Protein AF-A0A9N9KCI4-F1 (afdb_monomer)

Structure (mmCIF, N/CA/C/O backbone):
data_AF-A0A9N9KCI4-F1
#
_entry.id   AF-A0A9N9KCI4-F1
#
loop_
_atom_site.group_PDB
_atom_site.id
_atom_site.type_symbol
_atom_site.label_atom_id
_atom_site.label_alt_id
_atom_site.label_comp_id
_atom_site.label_asym_id
_atom_site.label_entity_id
_atom_site.label_seq_id
_atom_site.pdbx_PDB_ins_code
_atom_site.Cartn_x
_atom_site.Cartn_y
_atom_site.Cartn_z
_atom_site.occupancy
_atom_site.B_iso_or_equiv
_atom_site.auth_seq_id
_atom_site.auth_comp_id
_atom_site.auth_asym_id
_atom_site.auth_atom_id
_atom_site.pdbx_PDB_model_num
ATOM 1 N N . ALA A 1 1 ? -7.101 1.542 -1.156 1.00 92.06 1 ALA A N 1
ATOM 2 C CA . ALA A 1 1 ? -7.347 1.108 0.235 1.00 92.06 1 ALA A CA 1
ATOM 3 C C . ALA A 1 1 ? -7.555 2.314 1.139 1.00 92.06 1 ALA A C 1
ATOM 5 O O . ALA A 1 1 ? -8.675 2.524 1.575 1.00 92.06 1 ALA A O 1
ATOM 6 N N . LEU A 1 2 ? -6.512 3.124 1.374 1.00 94.81 2 LEU A N 1
ATOM 7 C CA . LEU A 1 2 ? -6.580 4.243 2.322 1.00 94.81 2 LEU A CA 1
ATOM 8 C C . LEU A 1 2 ? -7.599 5.311 1.924 1.00 94.81 2 LEU A C 1
ATOM 10 O O . LEU A 1 2 ? -8.374 5.710 2.778 1.00 94.81 2 LEU A O 1
ATOM 14 N N . ASP A 1 3 ? -7.645 5.711 0.650 1.00 96.12 3 ASP A N 1
ATOM 15 C CA . ASP A 1 3 ? -8.612 6.717 0.184 1.00 96.12 3 ASP A CA 1
ATOM 16 C C . ASP A 1 3 ? -10.057 6.257 0.414 1.00 96.12 3 ASP A C 1
ATOM 18 O O . ASP A 1 3 ? -10.822 6.958 1.061 1.00 96.12 3 ASP A O 1
ATOM 22 N N . ILE A 1 4 ? -10.384 5.027 -0.003 1.00 96.94 4 ILE A N 1
ATOM 23 C CA . ILE A 1 4 ? -11.698 4.409 0.242 1.00 96.94 4 ILE A CA 1
ATOM 24 C C . ILE A 1 4 ? -11.998 4.360 1.744 1.00 96.94 4 ILE A C 1
ATOM 26 O O . ILE A 1 4 ? -13.091 4.715 2.166 1.00 96.94 4 ILE A O 1
ATOM 30 N N . ALA A 1 5 ? -11.036 3.926 2.563 1.00 97.12 5 ALA A N 1
ATOM 31 C CA . ALA A 1 5 ? -11.230 3.827 4.004 1.00 97.12 5 ALA A CA 1
ATOM 32 C C . ALA A 1 5 ? -11.530 5.195 4.633 1.00 97.12 5 ALA A C 1
ATOM 34 O O . ALA A 1 5 ? -12.472 5.298 5.408 1.00 97.12 5 ALA A O 1
ATOM 35 N N . VAL A 1 6 ? -10.763 6.232 4.276 1.00 96.81 6 VAL A N 1
ATOM 36 C CA . VAL A 1 6 ? -10.967 7.611 4.742 1.00 96.81 6 VAL A CA 1
ATOM 37 C C . VAL A 1 6 ? -12.318 8.144 4.286 1.00 96.81 6 VAL A C 1
ATOM 39 O O . VAL A 1 6 ? -13.078 8.621 5.122 1.00 96.81 6 VAL A O 1
ATOM 42 N N . GLU A 1 7 ? -12.657 8.010 3.007 1.00 97.44 7 GLU A N 1
ATOM 43 C CA . GLU A 1 7 ? -13.925 8.505 2.467 1.00 97.44 7 GLU A CA 1
ATOM 44 C C . GLU A 1 7 ? -15.124 7.850 3.170 1.00 97.44 7 GLU A C 1
ATOM 46 O O . GLU A 1 7 ? -16.069 8.530 3.574 1.00 97.44 7 GLU A O 1
ATOM 51 N N . LEU A 1 8 ? -15.042 6.542 3.434 1.00 97.62 8 LEU A N 1
ATOM 52 C CA . LEU A 1 8 ? -16.076 5.814 4.167 1.00 97.62 8 LEU A CA 1
ATOM 53 C C . LEU A 1 8 ? -16.231 6.270 5.621 1.00 97.62 8 LEU A C 1
ATOM 55 O O . LEU A 1 8 ? -17.326 6.126 6.159 1.00 97.62 8 LEU A O 1
ATOM 59 N N . THR A 1 9 ? -15.214 6.860 6.261 1.00 97.12 9 THR A N 1
ATOM 60 C CA . THR A 1 9 ? -15.359 7.356 7.649 1.00 97.12 9 THR A CA 1
ATOM 61 C C . THR A 1 9 ? -16.401 8.457 7.805 1.00 97.12 9 THR A C 1
ATOM 63 O O . THR A 1 9 ? -16.870 8.698 8.914 1.00 97.12 9 THR A O 1
ATOM 66 N N . HIS A 1 10 ? -16.796 9.114 6.713 1.00 95.56 10 HIS A N 1
ATOM 67 C CA . HIS A 1 10 ? -17.822 10.152 6.739 1.00 95.56 10 HIS A CA 1
ATOM 68 C C . HIS A 1 10 ? -19.254 9.605 6.707 1.00 95.56 10 HIS A C 1
ATOM 70 O O . HIS A 1 10 ? -20.197 10.369 6.903 1.00 95.56 10 HIS A O 1
ATOM 76 N N . SER A 1 11 ? -19.447 8.318 6.410 1.00 96.25 11 SER A N 1
ATOM 77 C CA . SER A 1 11 ? -20.783 7.732 6.211 1.00 96.25 11 SER A CA 1
ATOM 78 C C . SER A 1 11 ? -20.981 6.385 6.901 1.00 96.25 11 SER A C 1
ATOM 80 O O . SER A 1 11 ? -22.100 6.069 7.296 1.00 96.25 11 SER A O 1
ATOM 82 N N . ALA A 1 12 ? -19.925 5.589 7.055 1.00 96.81 12 ALA A N 1
ATOM 83 C CA . ALA A 1 12 ? -19.978 4.313 7.750 1.00 96.81 12 ALA A CA 1
ATOM 84 C C . ALA A 1 12 ? -19.988 4.513 9.273 1.00 96.81 12 ALA A C 1
ATOM 86 O O . ALA A 1 12 ? -19.372 5.438 9.799 1.00 96.81 12 ALA A O 1
ATOM 87 N N . SER A 1 13 ? -20.650 3.603 9.990 1.00 96.00 13 SER A N 1
ATOM 88 C CA . SER A 1 13 ? -20.640 3.575 11.459 1.00 96.00 13 SER A CA 1
ATOM 89 C C . SER A 1 13 ? -19.243 3.294 12.024 1.00 96.00 13 SER A C 1
ATOM 91 O O . SER A 1 13 ? -18.874 3.835 13.065 1.00 96.00 13 SER A O 1
ATOM 93 N N . GLN A 1 14 ? -18.466 2.450 11.342 1.00 97.25 14 GLN A N 1
ATOM 94 C CA . GLN A 1 14 ? -17.089 2.112 11.683 1.00 97.25 14 GLN A CA 1
ATOM 95 C C . GLN A 1 14 ? -16.359 1.572 10.446 1.00 97.25 14 GLN A C 1
ATOM 97 O O . GLN A 1 14 ? -16.953 0.864 9.633 1.00 97.25 14 GLN A O 1
ATOM 102 N N . VAL A 1 15 ? -15.063 1.869 10.316 1.00 98.00 15 VAL A N 1
ATOM 103 C CA . VAL A 1 15 ? -14.222 1.380 9.215 1.00 98.00 15 VAL A CA 1
ATOM 104 C C . VAL A 1 15 ? -13.058 0.568 9.771 1.00 98.00 15 VAL A C 1
ATOM 106 O O . VAL A 1 15 ? -12.276 1.034 10.600 1.00 98.00 15 VAL A O 1
ATOM 109 N N . TYR A 1 16 ? -12.898 -0.653 9.264 1.00 97.12 16 TYR A N 1
ATOM 110 C CA . TYR A 1 16 ? -11.783 -1.527 9.615 1.00 97.12 16 TYR A CA 1
ATOM 111 C C . TYR A 1 16 ? -10.851 -1.714 8.419 1.00 97.12 16 TYR A C 1
ATOM 113 O O . TYR A 1 16 ? -11.292 -2.056 7.323 1.00 97.12 16 TYR A O 1
ATOM 121 N N . LEU A 1 17 ? -9.548 -1.528 8.633 1.00 96.44 17 LEU A N 1
ATOM 122 C CA . LEU A 1 17 ? -8.522 -1.743 7.613 1.00 96.44 17 LEU A CA 1
ATOM 123 C C . LEU A 1 17 ? -7.701 -2.990 7.954 1.00 96.44 17 LEU A C 1
ATOM 125 O O . LEU A 1 17 ? -6.870 -2.954 8.859 1.00 96.44 17 LEU A O 1
ATOM 129 N N . SER A 1 18 ? -7.908 -4.084 7.219 1.00 95.94 18 SER A N 1
ATOM 130 C CA . SER A 1 18 ? -7.109 -5.307 7.379 1.00 95.94 18 SER A CA 1
ATOM 131 C C . SER A 1 18 ? -5.794 -5.228 6.597 1.00 95.94 18 SER A C 1
ATOM 133 O O . SER A 1 18 ? -5.786 -4.879 5.414 1.00 95.94 18 SER A O 1
ATOM 135 N N . ILE A 1 19 ? -4.678 -5.576 7.244 1.00 93.69 19 ILE A N 1
ATOM 136 C CA . ILE A 1 19 ? -3.342 -5.593 6.633 1.00 93.69 19 ILE A CA 1
ATOM 137 C C . ILE A 1 19 ? -2.644 -6.948 6.801 1.00 93.69 19 ILE A C 1
ATOM 139 O O . ILE A 1 19 ? -2.409 -7.429 7.909 1.00 93.69 19 ILE A O 1
ATOM 143 N N . ARG A 1 20 ? -2.217 -7.551 5.681 1.00 88.50 20 ARG A N 1
ATOM 144 C CA . ARG A 1 20 ? -1.584 -8.883 5.686 1.00 88.50 20 ARG A CA 1
ATOM 145 C C . ARG A 1 20 ? -0.224 -8.910 6.382 1.00 88.50 20 ARG A C 1
ATOM 147 O O . ARG A 1 20 ? 0.063 -9.833 7.133 1.00 88.50 20 ARG A O 1
ATOM 154 N N . ARG A 1 21 ? 0.626 -7.909 6.123 1.00 84.75 21 ARG A N 1
ATOM 155 C CA . ARG A 1 21 ? 1.992 -7.829 6.682 1.00 84.75 21 ARG A CA 1
ATOM 156 C C . ARG A 1 21 ? 2.014 -7.385 8.151 1.00 84.75 21 ARG A C 1
ATOM 158 O O . ARG A 1 21 ? 3.086 -7.318 8.739 1.00 84.75 21 ARG A O 1
ATOM 165 N N . GLY A 1 22 ? 0.864 -7.012 8.722 1.00 84.00 22 GLY A N 1
ATOM 166 C CA . GLY A 1 22 ? 0.764 -6.462 10.080 1.00 84.00 22 GLY A CA 1
ATOM 167 C C . GLY A 1 22 ? 1.409 -5.081 10.268 1.00 84.0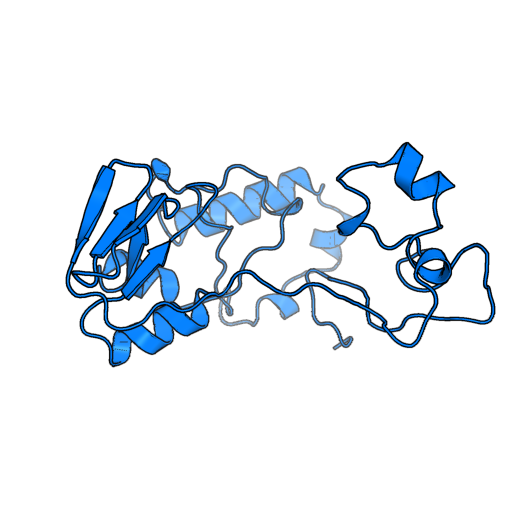0 22 GLY A C 1
ATOM 168 O O . GLY A 1 22 ? 1.320 -4.516 11.352 1.00 84.00 22 GLY A O 1
ATOM 169 N N . LYS A 1 23 ? 2.038 -4.521 9.227 1.00 89.25 23 LYS A N 1
ATOM 170 C CA . LYS A 1 23 ? 2.644 -3.186 9.202 1.00 89.25 23 LYS A CA 1
ATOM 171 C C . LYS A 1 23 ? 1.959 -2.309 8.161 1.00 89.25 23 LYS A C 1
ATOM 173 O O . LYS A 1 23 ? 1.581 -2.802 7.095 1.00 89.25 23 LYS A O 1
ATOM 178 N N . LEU A 1 24 ? 1.815 -1.022 8.465 1.00 90.50 24 LEU A N 1
ATOM 179 C CA . LEU A 1 24 ? 1.342 -0.038 7.498 1.00 90.50 24 LEU A CA 1
ATOM 180 C C . LEU A 1 24 ? 2.452 0.275 6.481 1.00 90.50 24 LEU A C 1
ATOM 182 O O . LEU A 1 24 ? 3.636 0.171 6.815 1.00 90.50 24 LEU A O 1
ATOM 186 N N . PRO A 1 25 ? 2.102 0.657 5.240 1.00 91.38 25 PRO A N 1
ATOM 187 C CA . PRO A 1 25 ? 3.070 1.258 4.334 1.00 91.38 25 PRO A CA 1
ATOM 188 C C . PRO A 1 25 ? 3.510 2.626 4.869 1.00 91.38 25 PRO A C 1
ATOM 190 O O . PRO A 1 25 ? 2.879 3.208 5.752 1.00 91.38 25 PRO A O 1
ATOM 193 N N . TRP A 1 26 ? 4.568 3.186 4.289 1.00 91.56 26 TRP A N 1
ATOM 194 C CA . TRP A 1 26 ? 4.861 4.603 4.479 1.00 91.56 26 TRP A CA 1
ATOM 195 C C . TRP A 1 26 ? 3.709 5.439 3.926 1.00 91.56 26 TRP A C 1
ATOM 197 O O . TRP A 1 26 ? 3.393 5.328 2.744 1.00 91.56 26 TRP A O 1
ATOM 207 N N . ILE A 1 27 ? 3.094 6.276 4.761 1.00 91.69 27 ILE A N 1
ATOM 208 C CA . ILE A 1 27 ? 2.004 7.166 4.347 1.00 91.69 27 ILE A CA 1
ATOM 209 C C . ILE A 1 27 ? 2.519 8.600 4.388 1.00 91.69 27 ILE A C 1
ATOM 211 O O . ILE A 1 27 ? 3.034 9.060 5.409 1.00 91.69 27 ILE A O 1
ATOM 215 N N . VAL A 1 28 ? 2.416 9.300 3.263 1.00 89.81 28 VAL A N 1
ATOM 216 C CA . VAL A 1 28 ? 2.930 10.663 3.100 1.00 89.81 28 VAL A CA 1
ATOM 217 C C . VAL A 1 28 ? 1.803 11.628 2.740 1.00 89.81 28 VAL A C 1
ATOM 219 O O . VAL A 1 28 ? 0.939 11.277 1.937 1.00 89.81 28 VAL A O 1
ATOM 222 N N . PRO A 1 29 ? 1.806 12.860 3.276 1.00 89.31 29 PRO A N 1
ATOM 223 C CA . PRO A 1 29 ? 0.818 13.858 2.896 1.00 89.31 29 PRO A CA 1
ATOM 224 C C . PRO A 1 29 ? 1.060 14.344 1.463 1.00 89.31 29 PRO A C 1
ATOM 226 O O . PRO A 1 29 ? 2.195 14.367 0.970 1.00 89.31 29 PRO A O 1
ATOM 229 N N . ARG A 1 30 ? -0.017 14.786 0.804 1.00 88.50 30 ARG A N 1
ATOM 230 C CA . ARG A 1 30 ? 0.034 15.333 -0.563 1.00 88.50 30 ARG A CA 1
ATOM 231 C C . ARG A 1 30 ? 0.827 16.644 -0.636 1.00 88.50 30 ARG A C 1
ATOM 233 O O . ARG A 1 30 ? 1.550 16.883 -1.604 1.00 88.50 30 ARG A O 1
ATOM 240 N N . PHE A 1 31 ? 0.713 17.467 0.404 1.00 87.00 31 PHE A N 1
ATOM 241 C CA . PHE A 1 31 ? 1.379 18.761 0.509 1.00 87.00 31 PHE A CA 1
ATOM 242 C C . PHE A 1 31 ? 2.418 18.750 1.627 1.00 87.00 31 PHE A C 1
ATOM 244 O O . PHE A 1 31 ? 2.162 18.263 2.727 1.00 87.00 31 PHE A O 1
ATOM 251 N N . VAL A 1 32 ? 3.586 19.321 1.351 1.00 82.12 32 VAL A N 1
ATOM 252 C CA . VAL A 1 32 ? 4.669 19.518 2.317 1.00 82.12 32 VAL A CA 1
ATOM 253 C C . VAL A 1 32 ? 5.123 20.969 2.206 1.00 82.12 32 VAL A C 1
ATOM 255 O O . VAL A 1 32 ? 5.412 21.444 1.110 1.00 82.12 32 VAL A O 1
ATOM 258 N N . ASN A 1 33 ? 5.170 21.693 3.329 1.00 82.75 33 ASN A N 1
ATOM 259 C CA . ASN A 1 33 ? 5.549 23.114 3.374 1.00 82.75 33 ASN A CA 1
ATOM 260 C C . ASN A 1 33 ? 4.756 23.992 2.379 1.00 82.75 33 ASN A C 1
ATOM 262 O O . ASN A 1 33 ? 5.326 24.837 1.690 1.00 82.75 33 ASN A O 1
ATOM 266 N N . GLY A 1 34 ? 3.444 23.753 2.264 1.00 84.44 34 GLY A N 1
ATOM 267 C CA . GLY A 1 34 ? 2.548 24.518 1.387 1.00 84.44 34 GLY A CA 1
ATOM 268 C C . GLY A 1 34 ? 2.719 24.255 -0.114 1.00 84.44 34 GLY A C 1
ATOM 269 O O . GLY A 1 34 ? 2.102 24.942 -0.922 1.00 84.44 34 GLY A O 1
ATOM 270 N N . LYS A 1 35 ? 3.539 23.274 -0.508 1.00 85.31 35 LYS A N 1
ATOM 271 C CA . LYS A 1 35 ? 3.755 22.881 -1.907 1.00 85.31 35 LYS A CA 1
ATOM 272 C C . LYS A 1 35 ? 3.386 21.423 -2.123 1.00 85.31 35 LYS A C 1
ATOM 274 O O . LYS A 1 35 ? 3.485 20.608 -1.205 1.00 85.31 35 LYS A O 1
ATOM 279 N N . ALA A 1 36 ? 2.972 21.095 -3.343 1.00 85.56 36 ALA A N 1
ATOM 280 C CA . ALA A 1 36 ? 2.798 19.709 -3.746 1.00 85.56 36 ALA A CA 1
ATOM 281 C C . ALA A 1 36 ? 4.146 18.975 -3.641 1.00 85.56 36 ALA A C 1
ATOM 283 O O . ALA A 1 36 ? 5.207 19.533 -3.938 1.00 85.56 36 ALA A O 1
ATOM 284 N N . ARG A 1 37 ? 4.121 17.749 -3.117 1.00 79.88 37 ARG A N 1
ATOM 285 C CA . ARG A 1 37 ? 5.336 16.989 -2.789 1.00 79.88 37 ARG A CA 1
ATOM 286 C C . ARG A 1 37 ? 6.215 16.711 -4.014 1.00 79.88 37 ARG A C 1
ATOM 288 O O . ARG A 1 37 ? 7.441 16.736 -3.910 1.00 79.88 37 ARG A O 1
ATOM 295 N N . ASP A 1 38 ? 5.588 16.449 -5.148 1.00 79.00 38 ASP A N 1
ATOM 296 C CA . ASP A 1 38 ? 6.203 16.224 -6.458 1.00 79.00 38 ASP A CA 1
ATOM 297 C C . ASP A 1 38 ? 6.937 17.458 -7.009 1.00 79.00 38 ASP A C 1
ATOM 299 O O . ASP A 1 38 ? 7.887 17.308 -7.771 1.00 79.00 38 ASP A O 1
ATOM 303 N N . HIS A 1 39 ? 6.599 18.667 -6.552 1.00 78.38 39 HIS A N 1
ATOM 304 C CA . HIS A 1 39 ? 7.327 19.896 -6.894 1.00 78.38 39 HIS A CA 1
ATOM 305 C C . HIS A 1 39 ? 8.611 20.091 -6.068 1.00 78.38 39 HIS A C 1
ATOM 307 O O . HIS A 1 39 ? 9.390 21.010 -6.331 1.00 78.38 39 HIS A O 1
ATOM 313 N N . ASN A 1 40 ? 8.832 19.270 -5.035 1.00 63.50 40 ASN A N 1
ATOM 314 C CA . ASN A 1 40 ? 9.882 19.484 -4.042 1.00 63.50 40 ASN A CA 1
ATOM 315 C C . ASN A 1 40 ? 11.229 18.742 -4.244 1.00 63.50 40 ASN A C 1
ATOM 317 O O . ASN A 1 40 ? 12.114 18.946 -3.404 1.00 63.50 40 ASN A O 1
ATOM 321 N N . PRO A 1 41 ? 11.492 17.907 -5.276 1.00 64.94 41 PRO A N 1
ATOM 322 C CA . PRO A 1 41 ? 12.835 17.375 -5.449 1.00 64.94 41 PRO A CA 1
ATOM 323 C C . PRO A 1 41 ? 13.714 18.433 -6.119 1.00 64.94 41 PRO A C 1
ATOM 325 O O . PRO A 1 41 ? 13.706 18.607 -7.337 1.00 64.94 41 PRO A O 1
ATOM 328 N N . SER A 1 42 ? 14.545 19.125 -5.334 1.00 64.38 42 SER A N 1
ATOM 329 C CA . SER A 1 42 ? 15.679 19.816 -5.943 1.00 64.38 42 SER A CA 1
ATOM 330 C C . SER A 1 42 ? 16.559 18.749 -6.603 1.00 64.38 42 SER A C 1
ATOM 332 O O . SER A 1 42 ? 16.929 17.754 -5.974 1.00 64.38 42 SER A O 1
ATOM 334 N N . ARG A 1 43 ? 16.897 18.926 -7.888 1.00 67.88 43 ARG A N 1
ATOM 335 C CA . ARG A 1 43 ? 17.820 18.014 -8.597 1.00 67.88 43 ARG A CA 1
ATOM 336 C C . ARG A 1 43 ? 19.121 17.856 -7.796 1.00 67.88 43 ARG A C 1
ATOM 338 O O . ARG A 1 43 ? 19.695 16.778 -7.748 1.00 67.88 43 ARG A O 1
ATOM 345 N N . PHE A 1 44 ? 19.509 18.897 -7.059 1.00 67.56 44 PHE A N 1
ATOM 346 C CA . PHE A 1 44 ? 20.600 18.852 -6.095 1.00 67.56 44 PHE A CA 1
ATOM 347 C C . PHE A 1 44 ? 20.420 17.760 -5.022 1.00 67.56 44 PHE A C 1
ATOM 349 O O . PHE A 1 44 ? 21.268 16.881 -4.891 1.00 67.56 44 PHE A O 1
ATOM 356 N N . PHE A 1 45 ? 19.295 17.753 -4.301 1.00 69.88 45 PHE A N 1
ATOM 357 C CA . PHE A 1 45 ? 18.980 16.713 -3.316 1.00 69.88 45 PHE A CA 1
ATOM 358 C C . PHE A 1 45 ? 18.872 15.332 -3.977 1.00 69.88 45 PHE A C 1
ATOM 360 O O . PHE A 1 45 ? 19.223 14.325 -3.371 1.00 69.88 45 PHE A O 1
ATOM 367 N N . ALA A 1 46 ? 18.425 15.266 -5.234 1.00 71.69 46 ALA A N 1
ATOM 368 C CA . ALA A 1 46 ? 18.302 14.014 -5.972 1.00 71.69 46 ALA A CA 1
ATOM 369 C C . ALA A 1 46 ? 19.655 13.380 -6.369 1.00 71.69 46 ALA A C 1
ATOM 371 O O . ALA A 1 46 ? 19.765 12.153 -6.374 1.00 71.69 46 ALA A O 1
ATOM 372 N N . TYR A 1 47 ? 20.669 14.191 -6.686 1.00 76.06 47 TYR A N 1
ATOM 373 C CA . TYR A 1 47 ? 21.949 13.707 -7.220 1.00 76.06 47 TYR A CA 1
ATOM 374 C C . TYR A 1 47 ? 23.109 13.739 -6.215 1.00 76.06 47 TYR A C 1
ATOM 376 O O . TYR A 1 47 ? 23.973 12.871 -6.282 1.00 76.06 47 TYR A O 1
ATOM 384 N N . PHE A 1 48 ? 23.140 14.691 -5.276 1.00 82.50 48 PHE A N 1
ATOM 385 C CA . PHE A 1 48 ? 24.293 14.880 -4.380 1.00 82.50 48 PHE A CA 1
ATOM 386 C C . PHE A 1 48 ? 24.173 14.179 -3.025 1.00 82.50 48 PHE A C 1
ATOM 388 O O . PHE A 1 48 ? 25.171 14.035 -2.323 1.00 82.50 48 PHE A O 1
ATOM 395 N N . ILE A 1 49 ? 22.976 13.734 -2.639 1.00 83.56 49 ILE A N 1
ATOM 396 C CA . ILE A 1 49 ? 22.759 13.046 -1.362 1.00 83.56 49 ILE A CA 1
ATOM 397 C C . ILE A 1 49 ? 22.469 11.574 -1.632 1.00 83.56 49 ILE A C 1
ATOM 399 O O . ILE A 1 49 ? 21.609 11.232 -2.446 1.00 83.56 49 ILE A O 1
ATOM 403 N N . SER A 1 50 ? 23.171 10.689 -0.920 1.00 87.81 50 SER A N 1
ATOM 404 C CA . SER A 1 50 ? 23.001 9.248 -1.093 1.00 87.81 50 SER A CA 1
ATOM 405 C C . SER A 1 50 ? 21.554 8.805 -0.796 1.00 87.81 50 SER A C 1
ATOM 407 O O . SER A 1 50 ? 20.897 9.370 0.087 1.00 87.81 50 SER A O 1
ATOM 409 N N . PRO A 1 51 ? 21.022 7.789 -1.508 1.00 85.50 51 PRO A N 1
ATOM 410 C CA . PRO A 1 51 ? 19.676 7.251 -1.278 1.00 85.50 51 PRO A CA 1
ATOM 411 C C . PRO A 1 51 ? 19.357 6.972 0.197 1.00 85.50 51 PRO A C 1
ATOM 413 O O . PRO A 1 51 ? 18.300 7.374 0.675 1.00 85.50 51 PRO A O 1
ATOM 416 N N . SER A 1 52 ? 20.293 6.377 0.940 1.00 88.56 52 SER A N 1
ATOM 417 C CA . SER A 1 52 ? 20.091 5.998 2.343 1.00 88.56 52 SER A CA 1
ATOM 418 C C . SER A 1 52 ? 19.923 7.200 3.274 1.00 88.56 52 SER A C 1
ATOM 420 O O . SER A 1 52 ? 19.086 7.169 4.174 1.00 88.56 52 SER A O 1
ATOM 422 N N . ILE A 1 53 ? 20.691 8.275 3.063 1.00 89.12 53 ILE A N 1
ATOM 423 C CA . ILE A 1 53 ? 20.573 9.499 3.871 1.00 89.12 53 ILE A CA 1
ATOM 424 C C . ILE A 1 53 ? 19.230 10.175 3.588 1.00 89.12 53 ILE A C 1
ATOM 426 O O . ILE A 1 53 ? 18.530 10.573 4.517 1.00 89.12 53 ILE A O 1
ATOM 430 N N . ARG A 1 54 ? 18.832 10.251 2.314 1.00 86.50 54 ARG A N 1
ATOM 431 C CA . ARG A 1 54 ? 17.534 10.818 1.914 1.00 86.50 54 ARG A CA 1
ATOM 432 C C . ARG A 1 54 ? 16.367 10.035 2.494 1.00 86.50 54 ARG A C 1
ATOM 434 O O . ARG A 1 54 ? 15.440 10.656 3.007 1.00 86.50 54 ARG A O 1
ATOM 441 N N . GLY A 1 55 ? 16.448 8.704 2.446 1.00 89.25 55 GLY A N 1
ATOM 442 C CA . GLY A 1 55 ? 15.485 7.802 3.072 1.00 89.25 55 GLY A CA 1
ATOM 443 C C . GLY A 1 55 ? 15.317 8.136 4.549 1.00 89.25 55 GLY A C 1
ATOM 444 O O . GLY A 1 55 ? 14.240 8.557 4.948 1.00 89.25 55 GLY A O 1
ATOM 445 N N . LYS A 1 56 ? 16.406 8.117 5.327 1.00 90.69 56 LYS A N 1
ATOM 446 C CA . LYS A 1 56 ? 16.368 8.437 6.766 1.00 90.69 56 LYS A CA 1
ATOM 447 C C . LYS A 1 56 ? 15.815 9.828 7.077 1.00 90.69 56 LYS A C 1
ATOM 449 O O . LYS A 1 56 ? 15.066 9.989 8.035 1.00 90.69 56 LYS A O 1
ATOM 454 N N . ILE A 1 57 ? 16.181 10.848 6.295 1.00 88.62 57 ILE A N 1
ATOM 455 C CA . ILE A 1 57 ? 15.635 12.205 6.469 1.00 88.62 57 ILE A CA 1
ATOM 456 C C . ILE A 1 57 ? 14.118 12.186 6.266 1.00 88.62 57 ILE A C 1
ATOM 458 O O . ILE A 1 57 ? 13.379 12.762 7.063 1.00 88.62 57 ILE A O 1
ATOM 462 N N . LEU A 1 58 ? 13.651 11.521 5.211 1.00 86.94 58 LEU A N 1
ATOM 463 C CA . LEU A 1 58 ? 12.235 11.438 4.894 1.00 86.94 58 LEU A CA 1
ATOM 464 C C . LEU A 1 58 ? 11.460 10.631 5.949 1.00 86.94 58 LEU A C 1
ATOM 466 O O . LEU A 1 58 ? 10.430 11.108 6.415 1.00 86.94 58 LEU A O 1
ATOM 470 N N . GLU A 1 59 ? 11.975 9.475 6.364 1.00 90.81 59 GLU A N 1
ATOM 471 C CA . GLU A 1 59 ? 11.408 8.638 7.432 1.00 90.81 59 GLU A CA 1
ATOM 472 C C . GLU A 1 59 ? 11.268 9.436 8.729 1.00 90.81 59 GLU A C 1
ATOM 474 O O . GLU A 1 59 ? 10.179 9.520 9.291 1.00 90.81 59 GLU A O 1
ATOM 479 N N . ASN A 1 60 ? 12.336 10.122 9.152 1.00 89.25 60 ASN A N 1
ATOM 480 C CA . ASN A 1 60 ? 12.320 10.957 10.350 1.00 89.25 60 ASN A CA 1
ATOM 481 C C . ASN A 1 60 ? 11.296 12.094 10.257 1.00 89.25 60 ASN A C 1
ATOM 483 O O . ASN A 1 60 ? 10.634 12.399 11.246 1.00 89.25 60 ASN A O 1
ATOM 487 N N . ASN A 1 61 ? 11.157 12.733 9.093 1.00 86.81 61 ASN A N 1
ATOM 488 C CA . ASN A 1 61 ? 10.163 13.789 8.900 1.00 86.81 61 ASN A CA 1
ATOM 489 C C . ASN A 1 61 ? 8.731 13.245 8.988 1.00 86.81 61 ASN A C 1
ATOM 491 O O . ASN A 1 61 ? 7.878 13.887 9.599 1.00 86.81 61 ASN A O 1
ATOM 495 N N . ILE A 1 62 ? 8.471 12.063 8.423 1.00 87.38 62 ILE A N 1
ATOM 496 C CA . ILE A 1 62 ? 7.155 11.417 8.492 1.00 87.38 62 ILE A CA 1
ATOM 497 C C . ILE A 1 62 ? 6.843 11.008 9.932 1.00 87.38 62 ILE A C 1
ATOM 499 O O . ILE A 1 62 ? 5.798 11.394 10.440 1.00 87.38 62 ILE A O 1
ATOM 503 N N . ILE A 1 63 ? 7.760 10.311 10.610 1.00 88.00 63 ILE A N 1
ATOM 504 C CA . ILE A 1 63 ? 7.579 9.848 11.997 1.00 88.00 63 ILE A CA 1
ATOM 505 C C . ILE A 1 63 ? 7.341 11.026 12.953 1.00 88.00 63 ILE A C 1
ATOM 507 O O . ILE A 1 63 ? 6.523 10.931 13.863 1.00 88.00 63 ILE A O 1
ATOM 511 N N . LYS A 1 64 ? 8.030 12.157 12.745 1.00 85.25 64 LYS A N 1
ATOM 512 C CA . LYS A 1 64 ? 7.806 13.382 13.533 1.00 85.25 64 LYS A CA 1
ATOM 513 C C . LYS A 1 64 ? 6.454 14.030 13.252 1.00 85.25 64 LYS A C 1
ATOM 515 O O . LYS A 1 64 ? 5.878 14.619 14.158 1.00 85.25 64 LYS A O 1
ATOM 520 N N . SER A 1 65 ? 5.986 13.960 12.007 1.00 82.81 65 SER A N 1
ATOM 521 C CA . SER A 1 65 ? 4.690 14.520 11.614 1.00 82.81 65 SER A CA 1
ATOM 522 C C . SER A 1 65 ? 3.537 13.662 12.131 1.00 82.81 65 SER A C 1
ATOM 524 O O . SER A 1 65 ? 2.506 14.196 12.527 1.00 82.81 65 SER A O 1
ATOM 526 N N . PHE A 1 66 ? 3.725 12.339 12.153 1.00 81.38 66 PHE A N 1
ATOM 527 C CA . PHE A 1 66 ? 2.712 11.370 12.544 1.00 81.38 66 PHE A CA 1
ATOM 528 C C . PHE A 1 66 ? 3.347 10.231 13.356 1.00 81.38 66 PHE A C 1
ATOM 530 O O . PHE A 1 66 ? 4.028 9.373 12.782 1.00 81.38 66 PHE A O 1
ATOM 537 N N . PRO A 1 67 ? 3.138 10.189 14.685 1.00 72.00 67 PRO A N 1
ATOM 538 C CA . PRO A 1 67 ? 3.655 9.104 15.502 1.00 72.00 67 PRO A CA 1
ATOM 539 C C . PRO A 1 67 ? 2.891 7.815 15.180 1.00 72.00 67 PRO A C 1
ATOM 541 O O . PRO A 1 67 ? 1.739 7.634 15.574 1.00 72.00 67 PRO A O 1
ATOM 544 N N . PHE A 1 68 ? 3.534 6.901 14.456 1.00 76.69 68 PHE A N 1
ATOM 545 C CA . PHE A 1 68 ? 3.009 5.555 14.258 1.00 76.69 68 PHE A CA 1
ATOM 546 C C . PHE A 1 68 ? 3.011 4.784 15.581 1.00 76.69 68 PHE A C 1
ATOM 548 O O . PHE A 1 68 ? 4.012 4.814 16.305 1.00 76.69 68 PHE A O 1
ATOM 555 N N . PRO A 1 69 ? 1.966 3.992 15.873 1.00 83.75 69 PRO A N 1
ATOM 556 C CA . PRO A 1 69 ? 2.085 2.940 16.866 1.00 83.75 69 PRO A CA 1
ATOM 557 C C . PRO A 1 69 ? 3.242 2.014 16.482 1.00 83.75 69 PRO A C 1
ATOM 559 O O . PRO A 1 69 ? 3.320 1.547 15.344 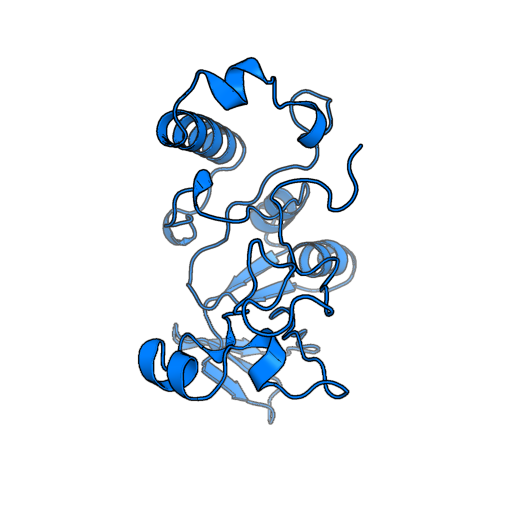1.00 83.75 69 PRO A O 1
ATOM 562 N N . SER A 1 70 ? 4.130 1.718 17.431 1.00 84.31 70 SER A N 1
ATOM 563 C CA . SER A 1 70 ? 5.350 0.927 17.193 1.00 84.31 70 SER A CA 1
ATOM 564 C C . SER A 1 70 ? 5.071 -0.421 16.511 1.00 84.31 70 SER A C 1
ATOM 566 O O . SER A 1 70 ? 5.830 -0.873 15.651 1.00 84.31 70 SER A O 1
ATOM 568 N N . HIS A 1 71 ? 3.937 -1.045 16.836 1.00 87.06 71 HIS A N 1
ATOM 569 C CA . HIS A 1 71 ? 3.516 -2.313 16.249 1.00 87.06 71 HIS A CA 1
ATOM 570 C C . HIS A 1 71 ? 3.096 -2.209 14.772 1.00 87.06 71 HIS A C 1
ATOM 572 O O . HIS A 1 71 ? 3.240 -3.204 14.068 1.00 87.06 71 HIS A O 1
ATOM 578 N N . LEU A 1 72 ? 2.689 -1.034 14.273 1.00 89.81 72 LEU A N 1
ATOM 579 C CA . LEU A 1 72 ? 2.287 -0.802 12.873 1.00 89.81 72 LEU A CA 1
ATOM 580 C C . LEU A 1 72 ? 3.370 -0.138 12.017 1.00 89.81 72 LEU 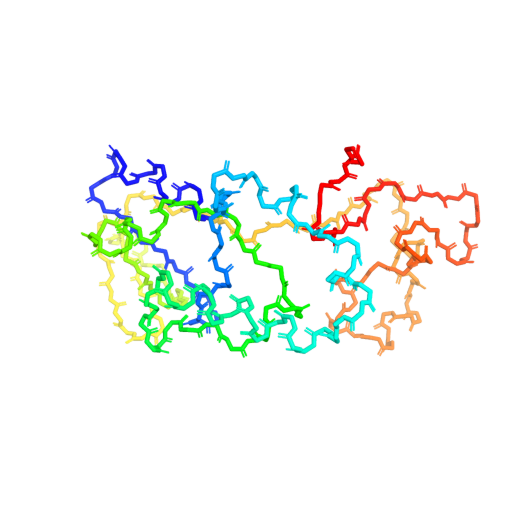A C 1
ATOM 582 O O . LEU A 1 72 ? 3.154 0.069 10.824 1.00 89.81 72 LEU A O 1
ATOM 586 N N . MET A 1 73 ? 4.520 0.197 12.605 1.00 88.56 73 MET A N 1
ATOM 587 C CA . MET A 1 73 ? 5.574 0.936 11.914 1.00 88.56 73 MET A CA 1
ATOM 588 C C . MET A 1 73 ? 6.119 0.159 10.697 1.00 88.56 73 MET A C 1
ATOM 590 O O . MET A 1 73 ? 6.377 -1.044 10.834 1.00 88.56 73 MET A O 1
ATOM 594 N N . PRO A 1 74 ? 6.313 0.814 9.533 1.00 88.75 74 PRO A N 1
ATOM 595 C CA . PRO A 1 74 ? 6.899 0.174 8.358 1.00 88.75 74 PRO A CA 1
ATOM 596 C C . PRO A 1 74 ? 8.273 -0.439 8.673 1.00 88.75 74 PRO A C 1
ATOM 598 O O . PRO A 1 74 ? 9.056 0.138 9.426 1.00 88.75 74 PRO A O 1
ATOM 601 N N . THR A 1 75 ? 8.569 -1.609 8.104 1.00 86.12 75 THR A N 1
ATOM 602 C CA . THR A 1 75 ? 9.856 -2.311 8.286 1.00 86.12 75 THR A CA 1
ATOM 603 C C . THR A 1 75 ? 10.869 -1.969 7.207 1.00 86.12 75 THR A C 1
ATOM 605 O O . THR A 1 75 ? 12.060 -1.849 7.486 1.00 86.12 75 THR A O 1
ATOM 608 N N . ASP A 1 76 ? 10.391 -1.828 5.975 1.00 89.31 76 ASP A N 1
ATOM 609 C CA . ASP A 1 76 ? 11.235 -1.606 4.811 1.00 89.31 76 ASP A CA 1
ATOM 610 C C . ASP A 1 76 ? 11.579 -0.111 4.686 1.00 89.31 76 ASP A C 1
ATOM 612 O O . ASP A 1 76 ? 10.714 0.738 4.944 1.00 89.31 76 ASP A O 1
ATOM 616 N N . PRO A 1 77 ? 12.806 0.248 4.264 1.00 89.31 77 PRO A N 1
ATOM 617 C CA . PRO A 1 77 ? 13.183 1.642 4.055 1.00 89.31 77 PRO A CA 1
ATOM 618 C C . PRO A 1 77 ? 12.247 2.345 3.070 1.00 89.31 77 PRO A C 1
ATOM 620 O O . PRO A 1 77 ? 11.856 1.777 2.045 1.00 89.31 77 PRO A O 1
ATOM 623 N N . ILE A 1 78 ? 11.945 3.621 3.311 1.00 88.81 78 ILE A N 1
ATOM 624 C CA . ILE A 1 78 ? 11.017 4.366 2.444 1.00 88.81 78 ILE A CA 1
ATOM 625 C C . ILE A 1 78 ? 11.523 4.495 1.005 1.00 88.81 78 ILE A C 1
ATOM 627 O O . ILE A 1 78 ? 10.742 4.559 0.066 1.00 88.81 78 ILE A O 1
ATOM 631 N N . ILE A 1 79 ? 12.845 4.523 0.824 1.00 86.56 79 ILE A N 1
ATOM 632 C CA . ILE A 1 79 ? 13.476 4.649 -0.495 1.00 86.56 79 ILE A CA 1
ATOM 633 C C . ILE A 1 79 ? 13.388 3.349 -1.310 1.00 86.56 79 ILE A C 1
ATOM 635 O O . ILE A 1 79 ? 13.562 3.380 -2.523 1.00 86.56 79 ILE A O 1
ATOM 639 N N . ALA A 1 80 ? 13.155 2.220 -0.636 1.00 84.56 80 ALA A N 1
ATOM 640 C CA . ALA A 1 80 ? 13.037 0.892 -1.231 1.00 84.56 80 ALA A CA 1
ATOM 641 C C . ALA A 1 80 ? 11.570 0.464 -1.413 1.00 84.56 80 ALA A C 1
ATOM 643 O O . ALA A 1 80 ? 11.299 -0.659 -1.826 1.00 84.56 80 ALA A O 1
ATOM 644 N N . THR A 1 81 ? 10.619 1.341 -1.082 1.00 84.12 81 THR A N 1
ATOM 645 C CA . THR A 1 81 ? 9.183 1.064 -1.138 1.00 84.12 81 THR A CA 1
ATOM 646 C C . THR A 1 81 ? 8.443 2.164 -1.889 1.00 84.12 81 THR A C 1
ATOM 648 O O . THR A 1 81 ? 8.973 3.247 -2.129 1.00 84.12 81 THR A O 1
ATOM 651 N N . TYR A 1 82 ? 7.192 1.887 -2.256 1.00 82.94 82 TYR A N 1
ATOM 652 C CA . TYR A 1 82 ? 6.281 2.883 -2.809 1.00 82.94 82 TYR A CA 1
ATOM 653 C C . TYR A 1 82 ? 5.415 3.455 -1.679 1.00 82.94 82 TYR A C 1
ATOM 655 O O . TYR A 1 82 ? 4.487 2.777 -1.225 1.00 82.94 82 TYR A O 1
ATOM 663 N N . PRO A 1 83 ? 5.709 4.668 -1.174 1.00 88.56 83 PRO A N 1
ATOM 664 C CA . PRO A 1 83 ? 4.885 5.278 -0.144 1.00 88.56 83 PRO A CA 1
ATOM 665 C C . PRO A 1 83 ? 3.493 5.596 -0.698 1.00 88.56 83 PRO A C 1
ATOM 667 O O . PRO A 1 83 ? 3.341 6.034 -1.837 1.00 88.56 83 PRO A O 1
ATOM 670 N N . THR A 1 84 ? 2.469 5.412 0.128 1.00 90.62 84 THR A N 1
ATOM 671 C CA . THR A 1 84 ? 1.094 5.786 -0.205 1.00 90.62 84 THR A CA 1
ATOM 672 C C . THR A 1 84 ? 0.873 7.262 0.104 1.00 90.62 84 THR A C 1
ATOM 674 O O . THR A 1 84 ? 1.209 7.731 1.190 1.00 90.62 84 THR A O 1
ATOM 677 N N . VAL A 1 85 ? 0.301 8.011 -0.838 1.00 91.00 85 VAL A N 1
ATOM 678 C CA . VAL A 1 85 ? -0.016 9.428 -0.634 1.00 91.00 85 VAL A CA 1
ATOM 679 C C . VAL A 1 85 ? -1.429 9.549 -0.078 1.00 91.00 85 VAL A C 1
ATOM 681 O O . VAL A 1 85 ? -2.382 9.235 -0.779 1.00 91.00 85 VAL A O 1
ATOM 684 N N . ASN A 1 86 ? -1.574 10.020 1.157 1.00 93.75 86 ASN A N 1
ATOM 685 C CA . ASN A 1 86 ? -2.869 10.353 1.746 1.00 93.75 86 ASN A CA 1
ATOM 686 C C . ASN A 1 86 ? -2.669 11.384 2.874 1.00 93.75 86 ASN A C 1
ATOM 688 O O . ASN A 1 86 ? -1.735 11.265 3.669 1.00 93.75 86 ASN A O 1
ATOM 692 N N . SER A 1 87 ? -3.514 12.416 2.918 1.00 91.50 87 SER A N 1
ATOM 693 C CA . SER A 1 87 ? -3.381 13.527 3.876 1.00 91.50 87 SER A CA 1
ATOM 694 C C . SER A 1 87 ? -4.252 13.376 5.128 1.00 91.50 87 SER A C 1
ATOM 696 O O . SER A 1 87 ? -3.984 14.039 6.124 1.00 91.50 87 SER A O 1
ATOM 698 N N . GLU A 1 88 ? -5.276 12.527 5.091 1.00 92.94 88 GLU A N 1
ATOM 699 C CA . GLU A 1 88 ? -6.351 12.476 6.094 1.00 92.94 88 GLU A CA 1
ATOM 700 C C . 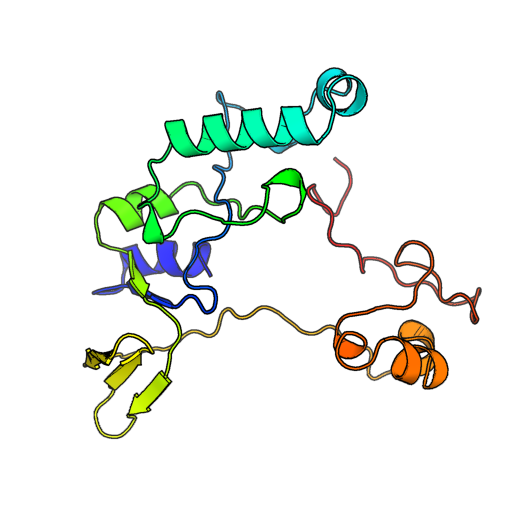GLU A 1 88 ? -6.314 11.197 6.936 1.00 92.94 88 GLU A C 1
ATOM 702 O O . GLU A 1 88 ? -6.759 11.186 8.081 1.00 92.94 88 GLU A O 1
ATOM 707 N N . PHE A 1 89 ? -5.699 10.133 6.416 1.00 93.94 89 PHE A N 1
ATOM 708 C CA . PHE A 1 89 ? -5.653 8.817 7.040 1.00 93.94 89 PHE A CA 1
ATOM 709 C C . PHE A 1 89 ? -5.185 8.866 8.492 1.00 93.94 89 PHE A C 1
ATOM 711 O O . PHE A 1 89 ? -5.799 8.244 9.351 1.00 93.94 89 PHE A O 1
ATOM 718 N N . TYR A 1 90 ? -4.120 9.615 8.788 1.00 90.62 90 TYR A N 1
ATOM 719 C CA . TYR A 1 90 ? -3.599 9.704 10.151 1.00 90.62 90 TYR A CA 1
ATOM 720 C C . TYR A 1 90 ? -4.579 10.366 11.117 1.00 90.62 90 TYR A C 1
ATOM 722 O O . TYR A 1 90 ? -4.637 9.974 12.280 1.00 90.62 90 TYR A O 1
ATOM 730 N N . GLN A 1 91 ? -5.349 11.348 10.649 1.00 92.00 91 GLN A N 1
ATOM 731 C CA . GLN A 1 91 ? -6.370 11.996 11.462 1.00 92.00 91 GLN A CA 1
ATOM 732 C C . GLN A 1 91 ? -7.504 11.016 11.764 1.00 92.00 91 GLN A C 1
ATOM 734 O O . GLN A 1 91 ? -7.856 10.851 12.929 1.00 92.00 91 GLN A O 1
ATOM 739 N N . SER A 1 92 ? -8.009 10.311 10.749 1.00 94.38 92 SER A N 1
ATOM 740 C CA . SER A 1 92 ? -9.053 9.291 10.913 1.00 94.38 92 SER A CA 1
ATOM 741 C C . SER A 1 92 ? -8.594 8.123 11.794 1.00 94.38 92 SER A C 1
ATOM 743 O O . SER A 1 92 ? -9.318 7.662 12.675 1.00 94.38 92 SER A O 1
ATOM 745 N N . PHE A 1 93 ? -7.347 7.682 11.621 1.00 93.19 93 PHE A N 1
ATOM 746 C CA . PHE A 1 93 ? -6.733 6.649 12.449 1.00 93.19 93 PHE A CA 1
ATOM 747 C C . PHE A 1 93 ? -6.595 7.094 13.913 1.00 93.19 93 PHE A C 1
ATOM 749 O O . PHE A 1 93 ? -6.983 6.363 14.820 1.00 93.19 93 PHE A O 1
ATOM 756 N N . SER A 1 94 ? -6.096 8.311 14.156 1.00 91.44 94 SER A N 1
ATOM 757 C CA . SER A 1 94 ? -5.945 8.870 15.509 1.00 91.44 94 SER A CA 1
ATOM 758 C C . SER A 1 94 ? -7.294 9.106 16.200 1.00 91.44 94 SER A C 1
ATOM 760 O O . SER A 1 94 ? -7.426 8.888 17.401 1.00 91.44 94 SER A O 1
ATOM 762 N N . ALA A 1 95 ? -8.318 9.503 15.438 1.00 93.44 95 ALA A N 1
ATOM 763 C CA . ALA A 1 95 ? -9.681 9.682 15.933 1.00 93.44 95 ALA A CA 1
ATOM 764 C C . ALA A 1 95 ? -10.414 8.356 16.214 1.00 93.44 95 ALA A C 1
ATOM 766 O O . ALA A 1 95 ? -11.496 8.376 16.797 1.00 93.44 95 ALA A O 1
ATOM 767 N N . GLY A 1 96 ? -9.856 7.211 15.800 1.00 94.38 96 GLY A N 1
ATOM 768 C CA . GLY A 1 96 ? -10.479 5.896 15.962 1.00 94.38 96 GLY A CA 1
ATOM 769 C C . GLY A 1 96 ? -11.637 5.620 14.997 1.00 94.38 96 GLY A C 1
ATOM 770 O O . GLY A 1 96 ? -12.369 4.653 15.201 1.00 94.38 96 GLY A O 1
ATOM 771 N N . THR A 1 97 ? -11.802 6.440 13.952 1.00 96.50 97 THR A N 1
ATOM 772 C CA . THR A 1 97 ? -12.781 6.192 12.879 1.00 96.50 97 THR A CA 1
ATOM 773 C C . THR A 1 97 ? -12.278 5.167 11.863 1.00 96.50 97 THR A C 1
ATOM 775 O O . THR A 1 97 ? -13.076 4.591 11.130 1.00 96.50 97 THR A O 1
ATOM 778 N N . ILE A 1 98 ? -10.961 4.920 11.832 1.00 96.69 98 ILE A N 1
ATOM 779 C CA . ILE A 1 98 ? -10.347 3.770 11.158 1.00 96.69 98 ILE A CA 1
ATOM 780 C C . ILE A 1 98 ? -9.600 2.933 12.188 1.00 96.69 98 ILE A C 1
ATOM 782 O O . ILE A 1 98 ? -8.655 3.409 12.818 1.00 96.69 98 ILE A O 1
ATOM 786 N N . ILE A 1 99 ? -9.956 1.654 12.288 1.00 95.50 99 ILE A N 1
ATOM 787 C CA . ILE A 1 99 ? -9.271 0.683 13.143 1.00 95.50 99 ILE A CA 1
ATOM 788 C C . ILE A 1 99 ? -8.497 -0.304 12.270 1.00 95.50 99 ILE A C 1
ATOM 790 O O . ILE A 1 99 ? -9.064 -1.013 11.438 1.00 95.50 99 ILE A O 1
ATOM 794 N N . VAL A 1 100 ? -7.183 -0.378 12.471 1.00 95.06 100 VAL A N 1
ATOM 795 C CA . VAL A 1 100 ? -6.328 -1.329 11.751 1.00 95.06 100 VAL A CA 1
ATOM 796 C C . VAL A 1 100 ? -6.419 -2.707 12.404 1.00 95.06 100 VAL A C 1
ATOM 798 O O . VAL A 1 100 ? -6.293 -2.842 13.621 1.00 95.06 100 VAL A O 1
ATOM 801 N N . LYS A 1 101 ?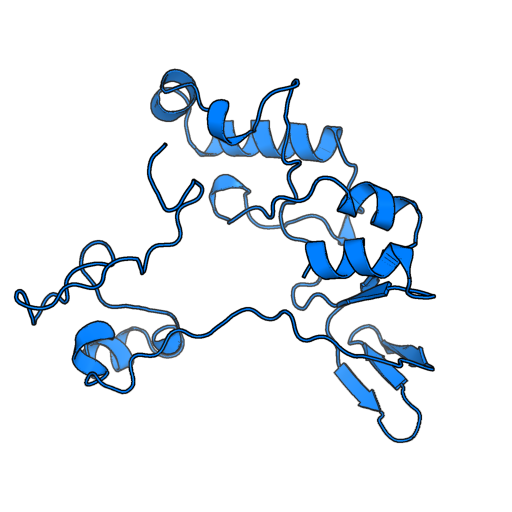 -6.620 -3.736 11.583 1.00 95.50 101 LYS A N 1
ATOM 802 C CA . LYS A 1 101 ? -6.679 -5.146 11.977 1.00 95.50 101 LYS A CA 1
ATOM 803 C C . LYS A 1 101 ? -5.619 -5.954 11.224 1.00 95.50 101 LYS A C 1
ATOM 805 O O . LYS A 1 101 ? -5.226 -5.561 10.122 1.00 95.50 101 LYS A O 1
ATOM 810 N N . PRO A 1 102 ? -5.127 -7.075 11.779 1.00 94.94 102 PRO A N 1
ATOM 811 C CA . PRO A 1 102 ? -4.193 -7.930 11.056 1.00 94.94 102 PRO A CA 1
ATOM 812 C C . PRO A 1 102 ? -4.921 -8.674 9.925 1.00 94.94 102 PRO A C 1
ATOM 814 O O . PRO A 1 102 ? -6.048 -8.329 9.559 1.00 94.94 102 PRO A O 1
ATOM 817 N N . ASN A 1 103 ? -4.272 -9.669 9.321 1.00 95.56 103 ASN A N 1
ATOM 818 C CA . ASN A 1 103 ? -4.883 -10.421 8.231 1.00 95.56 103 ASN A CA 1
ATOM 819 C C . ASN A 1 103 ? -6.179 -11.117 8.677 1.00 95.56 103 ASN A C 1
ATOM 821 O O . ASN A 1 103 ? -6.305 -11.543 9.829 1.00 95.56 103 ASN A O 1
ATOM 825 N N . ILE A 1 104 ? -7.113 -11.272 7.745 1.00 95.38 104 ILE A N 1
ATOM 826 C CA . ILE A 1 104 ? -8.313 -12.080 7.961 1.00 95.38 104 ILE A CA 1
ATOM 827 C C . ILE A 1 104 ? -7.904 -13.554 7.985 1.00 95.38 104 ILE A C 1
ATOM 829 O O . ILE A 1 104 ? -7.127 -14.005 7.140 1.00 95.38 104 ILE A O 1
ATOM 833 N N . LYS A 1 105 ? -8.406 -14.285 8.979 1.00 95.69 105 LYS A N 1
ATOM 834 C CA . LYS A 1 105 ? -8.266 -15.736 9.093 1.00 95.69 105 LYS A CA 1
ATOM 835 C C . LYS A 1 105 ? -9.439 -16.437 8.420 1.00 95.69 105 LYS A C 1
ATOM 837 O O . LYS A 1 105 ? -9.217 -17.343 7.625 1.00 95.69 105 LYS A O 1
ATOM 842 N N . GLU A 1 106 ? -10.663 -16.012 8.723 1.00 95.31 106 GLU A N 1
ATOM 843 C CA . GLU A 1 106 ? -11.874 -16.663 8.226 1.00 95.31 106 GLU A CA 1
ATOM 844 C C . GLU A 1 106 ? -13.063 -15.696 8.178 1.00 95.31 106 GLU A C 1
ATOM 846 O O . GLU A 1 106 ? -13.239 -14.854 9.063 1.00 95.31 106 GLU A O 1
ATOM 851 N N . PHE A 1 107 ? -13.900 -15.851 7.149 1.00 95.62 107 PHE A N 1
ATOM 852 C CA . PHE A 1 107 ? -15.217 -15.227 7.073 1.00 95.62 107 PHE A CA 1
ATOM 853 C C . PHE A 1 107 ? -16.261 -16.209 7.596 1.00 95.62 107 PHE A C 1
ATOM 855 O O . PHE A 1 107 ? -16.461 -17.274 7.017 1.00 95.62 107 PHE A O 1
ATOM 862 N N . LYS A 1 108 ? -16.957 -15.838 8.668 1.00 92.31 108 LYS A N 1
ATOM 863 C CA . LYS A 1 108 ? -18.046 -16.625 9.251 1.00 92.31 108 LYS A CA 1
ATOM 864 C C . LYS A 1 108 ? -19.372 -16.049 8.775 1.00 92.31 108 LYS A C 1
ATOM 866 O O . LYS A 1 108 ? -20.048 -15.301 9.485 1.00 92.31 108 LYS A O 1
ATOM 871 N N . SER A 1 109 ? -19.701 -16.374 7.526 1.00 80.31 109 SER A N 1
ATOM 872 C CA . SER A 1 109 ? -20.839 -15.809 6.793 1.00 80.31 109 SER A CA 1
ATOM 873 C C . SER A 1 109 ? -22.194 -16.077 7.445 1.00 80.31 109 SER A C 1
ATOM 875 O O . SER A 1 109 ? -23.100 -15.276 7.267 1.00 80.31 109 SER A O 1
ATOM 877 N N . GLU A 1 110 ? -22.333 -17.150 8.229 1.00 84.44 110 GLU A N 1
ATOM 878 C CA . GLU A 1 110 ? -23.589 -17.472 8.926 1.00 84.44 110 GLU A CA 1
ATOM 879 C C . GLU A 1 110 ? -24.031 -16.364 9.896 1.00 84.44 110 GLU A C 1
ATOM 881 O O . GLU A 1 110 ? -25.227 -16.151 10.072 1.00 84.44 110 GLU A O 1
ATOM 886 N N . ASN A 1 111 ? -23.076 -15.614 10.464 1.00 85.81 111 ASN A N 1
ATOM 887 C CA . ASN A 1 111 ? -23.328 -14.596 11.487 1.00 85.81 111 ASN A CA 1
ATOM 888 C C . ASN A 1 111 ? -22.771 -13.205 11.114 1.00 85.81 111 ASN A C 1
ATOM 890 O O . ASN A 1 111 ? -22.645 -12.347 11.986 1.00 85.81 111 ASN A O 1
ATOM 894 N N . ASN A 1 112 ? -22.383 -12.977 9.852 1.00 90.44 112 ASN A N 1
ATOM 895 C CA . ASN A 1 112 ? -21.692 -11.752 9.407 1.00 90.44 112 ASN A CA 1
ATOM 896 C C . ASN A 1 112 ? -20.463 -11.398 10.266 1.00 90.44 112 ASN A C 1
ATOM 898 O O . ASN A 1 112 ? -20.233 -10.232 10.606 1.00 90.44 112 ASN A O 1
ATOM 902 N N . GLN A 1 113 ? -19.682 -12.416 10.643 1.00 94.88 113 GLN A N 1
ATOM 903 C CA . GLN A 1 113 ? -18.490 -12.243 11.468 1.00 94.88 113 GLN A CA 1
ATOM 904 C C . GLN A 1 113 ? -17.206 -12.433 10.660 1.00 94.88 113 GLN A C 1
ATOM 906 O O . GLN A 1 113 ? -17.146 -13.219 9.712 1.00 94.88 113 GLN A O 1
ATOM 911 N N . ILE A 1 114 ? -16.149 -11.740 11.075 1.00 96.81 114 ILE A N 1
ATOM 912 C CA . ILE A 1 114 ? -14.803 -11.883 10.518 1.00 96.81 114 ILE A CA 1
ATOM 913 C C . ILE A 1 114 ? -13.845 -12.198 11.661 1.00 96.81 114 ILE A C 1
ATOM 915 O O . ILE A 1 114 ? -13.691 -11.396 12.583 1.00 96.81 114 ILE A O 1
ATOM 919 N N . GLU A 1 115 ? -13.196 -13.361 11.591 1.00 96.44 115 GLU A N 1
ATOM 920 C CA . GLU A 1 115 ? -12.116 -13.740 12.501 1.00 96.44 115 GLU A CA 1
ATOM 921 C C . GLU A 1 115 ? -10.771 -13.328 11.899 1.00 96.44 115 GLU A C 1
ATOM 923 O O . GLU A 1 115 ? -10.469 -13.605 10.735 1.00 96.44 115 GLU A O 1
ATOM 928 N N . PHE A 1 116 ? -9.944 -12.680 12.709 1.00 96.75 116 PHE A N 1
ATOM 929 C CA . PHE A 1 116 ? -8.605 -12.241 12.346 1.00 96.75 116 PHE A CA 1
ATOM 930 C C . PHE A 1 116 ? -7.544 -13.205 12.881 1.00 96.75 116 PHE A C 1
ATOM 932 O O . PHE A 1 116 ? -7.781 -13.993 13.795 1.00 96.75 116 PHE A O 1
ATOM 939 N N . VAL A 1 117 ? -6.335 -13.147 12.319 1.00 95.94 117 VAL A N 1
ATOM 940 C CA . VAL A 1 117 ? -5.230 -14.043 12.718 1.00 95.94 117 VAL A CA 1
ATOM 941 C C . VAL A 1 117 ? -4.757 -13.851 14.163 1.00 95.94 117 VAL A C 1
ATOM 943 O O . VAL A 1 117 ? -4.104 -14.737 14.703 1.00 95.94 117 VAL A O 1
ATOM 946 N N . ASP A 1 118 ? -5.087 -12.723 14.796 1.00 94.06 118 ASP A N 1
ATOM 947 C CA . ASP A 1 118 ? -4.835 -12.471 16.220 1.00 94.06 118 ASP A CA 1
ATOM 948 C C . ASP A 1 118 ? -5.916 -13.066 17.143 1.00 94.06 118 ASP A C 1
ATOM 950 O O . ASP A 1 118 ? -5.857 -12.885 18.357 1.00 94.06 118 ASP A O 1
ATOM 954 N N . GLY A 1 119 ? -6.903 -13.770 16.578 1.00 94.94 119 GLY A N 1
ATOM 955 C CA . GLY A 1 119 ? -8.035 -14.348 17.297 1.00 94.94 119 GLY A CA 1
ATOM 956 C C . GLY A 1 119 ? -9.145 -13.346 17.613 1.00 94.94 119 GLY A C 1
ATOM 957 O O . GLY A 1 119 ? -10.157 -13.739 18.192 1.00 94.94 119 GLY A O 1
ATOM 958 N N . THR A 1 120 ? -9.000 -12.067 17.242 1.00 95.88 120 THR A N 1
ATOM 959 C CA . THR A 1 120 ? -10.096 -11.106 17.398 1.00 95.88 120 THR A CA 1
ATOM 960 C C . THR A 1 120 ? -11.206 -11.401 16.395 1.00 95.88 120 THR A C 1
ATOM 962 O O . THR A 1 120 ? -10.949 -11.798 15.259 1.00 95.88 120 THR A O 1
ATOM 965 N N . ILE A 1 121 ? -12.453 -11.210 16.823 1.00 96.12 121 ILE A N 1
ATOM 966 C CA . ILE A 1 121 ? -13.643 -11.405 15.994 1.00 96.12 121 ILE A CA 1
ATOM 967 C C . ILE A 1 121 ? -14.384 -10.074 15.930 1.00 96.12 121 ILE A C 1
ATOM 969 O O . ILE A 1 121 ? -14.580 -9.417 16.953 1.00 96.12 121 ILE A O 1
ATOM 973 N N . LEU A 1 122 ? -14.752 -9.664 14.720 1.00 96.00 122 LEU A N 1
ATOM 974 C CA . LEU A 1 122 ? -15.703 -8.580 14.502 1.00 96.00 122 LEU A CA 1
ATOM 975 C C . LEU A 1 122 ? -17.037 -9.170 14.076 1.00 96.00 122 LEU A C 1
ATOM 977 O O . LEU A 1 122 ? -17.069 -10.129 13.310 1.00 96.00 122 LEU A O 1
ATOM 981 N N . GLU A 1 123 ? -18.116 -8.575 14.564 1.00 94.38 123 GLU A N 1
ATOM 982 C CA . GLU A 1 123 ? -19.489 -8.981 14.282 1.00 94.38 123 GLU A CA 1
ATOM 983 C C . GLU A 1 123 ? -20.221 -7.865 13.539 1.00 94.38 123 GLU A C 1
ATOM 985 O O . GLU A 1 123 ? -19.809 -6.706 13.610 1.00 94.38 123 GLU A O 1
ATOM 990 N N . ASN A 1 124 ? -21.321 -8.211 12.865 1.00 91.94 124 ASN A N 1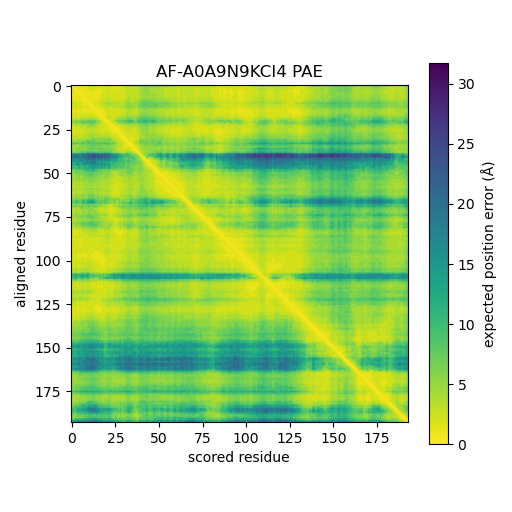
ATOM 991 C CA . ASN A 1 124 ? -22.171 -7.264 12.138 1.00 91.94 124 ASN A CA 1
ATOM 992 C C . ASN A 1 124 ? -21.405 -6.468 11.066 1.00 91.94 124 ASN A C 1
ATOM 994 O O . ASN A 1 124 ? -21.550 -5.253 10.959 1.00 91.94 124 ASN A O 1
ATOM 998 N N . ILE A 1 125 ? -20.559 -7.147 10.286 1.00 94.62 125 ILE A N 1
ATOM 999 C CA . ILE A 1 125 ? -19.886 -6.519 9.145 1.00 94.62 125 ILE A CA 1
ATOM 1000 C C . ILE A 1 125 ? -20.816 -6.541 7.931 1.00 94.62 125 ILE A C 1
ATOM 1002 O O . ILE A 1 125 ? -21.102 -7.605 7.388 1.00 94.62 125 ILE A O 1
ATOM 1006 N N . ASP A 1 126 ? -21.243 -5.358 7.488 1.00 94.00 126 ASP A N 1
ATOM 1007 C CA . ASP A 1 126 ? -22.175 -5.212 6.364 1.00 94.00 126 ASP A CA 1
ATOM 1008 C C . ASP A 1 126 ? -21.502 -5.395 4.995 1.00 94.00 126 ASP A C 1
ATOM 1010 O O . ASP A 1 126 ? -22.086 -5.954 4.068 1.00 94.00 126 ASP A O 1
ATOM 1014 N N . VAL A 1 127 ? -20.270 -4.892 4.843 1.00 94.88 127 VAL A N 1
ATOM 1015 C CA . VAL A 1 127 ? -19.572 -4.825 3.551 1.00 94.88 127 VAL A CA 1
ATOM 1016 C C . VAL A 1 127 ? -18.087 -5.127 3.719 1.00 94.88 127 VAL A C 1
ATOM 1018 O O . VAL A 1 127 ? -17.423 -4.606 4.614 1.00 94.88 127 VAL A O 1
ATOM 1021 N N . VAL A 1 128 ? -17.544 -5.924 2.796 1.00 95.44 128 VAL A N 1
ATOM 1022 C CA . VAL A 1 128 ? -16.106 -6.191 2.673 1.00 95.44 128 VAL A CA 1
ATOM 1023 C C . VAL A 1 128 ? -15.624 -5.689 1.317 1.00 95.44 128 VAL A C 1
ATOM 1025 O O . VAL A 1 128 ? -16.116 -6.121 0.278 1.00 95.44 128 VAL A O 1
ATOM 1028 N N . ILE A 1 129 ? -14.638 -4.789 1.323 1.00 96.62 129 ILE A N 1
ATOM 1029 C CA . ILE A 1 129 ? -14.049 -4.221 0.104 1.00 96.62 129 ILE A CA 1
ATOM 1030 C C . ILE A 1 129 ? -12.627 -4.753 -0.065 1.00 96.62 129 ILE A C 1
ATOM 1032 O O . ILE A 1 129 ? -11.726 -4.428 0.709 1.00 96.62 129 ILE A O 1
ATOM 1036 N N . TYR A 1 130 ? -12.406 -5.539 -1.118 1.00 95.88 130 TYR A N 1
ATOM 1037 C CA . TYR A 1 130 ? -11.074 -6.017 -1.480 1.00 95.88 130 TYR A CA 1
ATOM 1038 C C . TYR A 1 130 ? -10.315 -4.949 -2.266 1.00 95.88 130 TYR A C 1
ATOM 1040 O O . TYR A 1 130 ? -10.532 -4.751 -3.457 1.00 95.88 130 TYR A O 1
ATOM 1048 N N . SER A 1 131 ? -9.380 -4.274 -1.599 1.00 94.44 131 SER A N 1
ATOM 1049 C CA . SER A 1 131 ? -8.456 -3.328 -2.231 1.00 94.44 131 SER A CA 1
ATOM 1050 C C . SER A 1 131 ? -7.037 -3.903 -2.317 1.00 94.44 131 SER A C 1
ATOM 1052 O O . SER A 1 131 ? -6.090 -3.306 -1.804 1.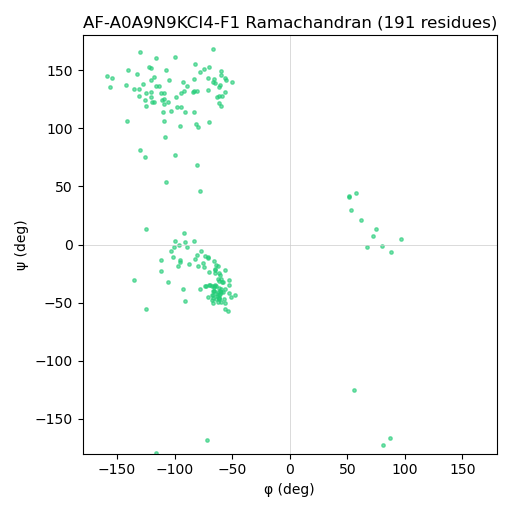00 94.44 131 SER A O 1
ATOM 1054 N N . THR A 1 132 ? -6.902 -5.093 -2.909 1.00 91.81 132 THR A N 1
ATOM 1055 C CA . THR A 1 132 ? -5.668 -5.907 -2.931 1.00 91.81 132 THR A CA 1
ATOM 1056 C C . THR A 1 132 ? -4.768 -5.666 -4.146 1.00 91.81 132 THR A C 1
ATOM 1058 O O . THR A 1 132 ? -3.804 -6.399 -4.342 1.00 91.81 132 THR A O 1
ATOM 1061 N N . GLY A 1 133 ? -5.051 -4.634 -4.942 1.00 89.12 133 GLY A N 1
ATOM 1062 C CA . GLY A 1 133 ? -4.316 -4.328 -6.170 1.00 89.12 133 GLY A CA 1
ATOM 1063 C C . GLY A 1 133 ? -4.867 -5.067 -7.390 1.00 89.12 133 GLY A C 1
ATOM 1064 O O . GLY A 1 133 ? -5.977 -5.595 -7.354 1.00 89.12 133 GLY A O 1
ATOM 1065 N N . PHE A 1 134 ? -4.088 -5.066 -8.470 1.00 86.88 134 PHE A N 1
ATOM 1066 C CA . PHE A 1 134 ? -4.463 -5.623 -9.768 1.00 86.88 134 PHE A CA 1
ATOM 1067 C C . PHE A 1 134 ? -3.336 -6.499 -10.313 1.00 86.88 134 PHE A C 1
ATOM 1069 O O . PHE A 1 134 ? -2.163 -6.187 -10.113 1.00 86.88 134 PHE A O 1
ATOM 1076 N N . SER A 1 135 ? -3.700 -7.555 -11.036 1.00 83.50 135 SER A N 1
ATOM 1077 C CA . SER A 1 135 ? -2.791 -8.296 -11.911 1.00 83.50 135 SER A CA 1
ATOM 1078 C C . SER A 1 135 ? -2.870 -7.731 -13.328 1.00 83.50 135 SER A C 1
ATOM 1080 O O . SER A 1 135 ? -3.963 -7.423 -13.807 1.00 83.50 135 SER A O 1
ATOM 1082 N N . ILE A 1 136 ? -1.732 -7.623 -14.006 1.00 81.00 136 ILE A N 1
ATOM 1083 C CA . ILE A 1 136 ? -1.669 -7.203 -15.410 1.00 81.00 136 ILE A CA 1
ATOM 1084 C C . ILE A 1 136 ? -1.650 -8.462 -16.278 1.00 81.00 136 ILE A C 1
ATOM 1086 O O . ILE A 1 136 ? -0.864 -9.371 -16.024 1.00 81.00 136 ILE A O 1
ATOM 1090 N N . ASP A 1 137 ? -2.507 -8.514 -17.297 1.00 84.31 137 ASP A N 1
ATOM 1091 C CA . ASP A 1 137 ? -2.543 -9.606 -18.272 1.00 84.31 137 ASP A CA 1
ATOM 1092 C C . ASP A 1 137 ? -2.804 -9.069 -19.685 1.00 84.31 137 ASP A C 1
ATOM 1094 O O . ASP A 1 137 ? -3.471 -8.045 -19.864 1.00 84.31 137 ASP A O 1
ATOM 1098 N N . HIS A 1 138 ? -2.278 -9.766 -20.691 1.00 87.81 138 HIS A N 1
ATOM 1099 C CA . HIS A 1 138 ? -2.393 -9.399 -22.103 1.00 87.81 138 HIS A CA 1
ATOM 1100 C C . HIS A 1 138 ? -2.979 -10.576 -22.898 1.00 87.81 138 HIS A C 1
ATOM 1102 O O . HIS A 1 138 ? -2.247 -11.241 -23.627 1.00 87.81 138 HIS A O 1
ATOM 1108 N N . PRO A 1 139 ? -4.298 -10.846 -22.805 1.00 89.50 139 PRO A N 1
ATOM 1109 C CA . PRO A 1 139 ? -4.911 -12.076 -23.332 1.00 89.50 139 PRO A CA 1
ATOM 1110 C C . PRO A 1 139 ? -4.861 -12.204 -24.863 1.00 89.50 139 PRO A C 1
ATOM 1112 O O . PRO A 1 139 ? -5.109 -13.271 -25.413 1.00 89.50 139 PRO A O 1
ATOM 1115 N N . TYR A 1 140 ? -4.557 -11.110 -25.558 1.00 91.50 140 TYR A N 1
ATOM 1116 C CA . TYR A 1 140 ? -4.383 -11.046 -27.008 1.00 91.50 140 TYR A CA 1
ATOM 1117 C C . TYR A 1 140 ? -2.939 -11.320 -27.459 1.00 91.50 140 TYR A C 1
ATOM 1119 O O . TYR A 1 140 ? -2.662 -11.281 -28.656 1.00 91.50 140 TYR A O 1
ATOM 1127 N N . LEU A 1 141 ? -2.012 -11.539 -26.524 1.00 90.88 141 LEU A N 1
ATOM 1128 C CA . LEU A 1 141 ? -0.595 -11.732 -26.793 1.00 90.88 141 LEU A CA 1
ATOM 1129 C C . LEU A 1 141 ? -0.104 -13.014 -26.120 1.00 90.88 141 LEU A C 1
ATOM 1131 O O . LEU A 1 141 ? -0.446 -13.306 -24.977 1.00 90.88 141 LEU A O 1
ATOM 1135 N N . GLU A 1 142 ? 0.727 -13.781 -26.818 1.00 90.19 142 GLU A N 1
ATOM 1136 C CA . GLU A 1 142 ? 1.299 -14.995 -26.241 1.00 90.19 142 GLU A CA 1
ATOM 1137 C C . GLU A 1 142 ? 2.192 -14.649 -25.041 1.00 90.19 142 GLU A C 1
ATOM 1139 O O . GLU A 1 142 ? 3.103 -13.828 -25.154 1.00 90.19 142 GLU A O 1
ATOM 1144 N N . LYS A 1 143 ? 1.942 -15.281 -23.884 1.00 86.75 143 LYS A N 1
ATOM 1145 C CA . LYS A 1 143 ? 2.585 -14.922 -22.604 1.00 86.75 143 LYS A CA 1
ATOM 1146 C C . LYS A 1 143 ? 4.105 -14.873 -22.682 1.00 86.75 143 LYS A C 1
ATOM 1148 O O . LYS A 1 143 ? 4.717 -13.922 -22.202 1.00 86.75 143 LYS A O 1
ATOM 1153 N N . HIS A 1 144 ? 4.700 -15.845 -23.370 1.00 87.25 144 HIS A N 1
ATOM 1154 C CA . HIS A 1 144 ? 6.146 -15.964 -23.521 1.00 87.25 144 HIS A CA 1
ATOM 1155 C C . HIS A 1 144 ? 6.805 -14.708 -24.134 1.00 87.25 144 HIS A C 1
ATOM 1157 O O . HIS A 1 144 ? 7.999 -14.487 -23.936 1.00 87.25 144 HIS A O 1
ATOM 1163 N N . ILE A 1 145 ? 6.042 -13.867 -24.850 1.00 89.38 145 ILE A N 1
ATOM 1164 C CA . ILE A 1 145 ? 6.523 -12.611 -25.439 1.00 89.38 145 ILE A CA 1
ATOM 1165 C C . ILE A 1 145 ? 6.914 -11.603 -24.357 1.00 89.38 145 ILE A C 1
ATOM 1167 O O . ILE A 1 145 ? 7.922 -10.923 -24.514 1.00 89.38 145 ILE A O 1
ATOM 1171 N N . TYR A 1 146 ? 6.158 -11.502 -23.263 1.00 86.94 146 TYR A N 1
ATOM 1172 C CA . TYR A 1 146 ? 6.420 -10.523 -22.200 1.00 86.94 146 TYR A CA 1
ATOM 1173 C C . TYR A 1 146 ? 6.874 -11.142 -20.884 1.00 86.94 146 TYR A C 1
ATOM 1175 O O . TYR A 1 146 ? 7.382 -10.420 -20.035 1.00 86.94 146 TYR A O 1
ATOM 1183 N N . THR A 1 147 ? 6.741 -12.454 -20.705 1.00 86.19 147 THR A N 1
ATOM 1184 C CA . THR A 1 147 ? 7.259 -13.156 -19.523 1.00 86.19 147 THR A CA 1
ATOM 1185 C C . THR A 1 147 ? 8.640 -13.770 -19.754 1.00 86.19 147 THR A C 1
ATOM 1187 O O . THR A 1 147 ? 9.311 -14.144 -18.802 1.00 86.19 147 THR A O 1
ATOM 1190 N N . GLY A 1 148 ? 9.101 -13.857 -21.007 1.00 82.12 148 GLY A N 1
ATOM 1191 C CA . GLY A 1 148 ? 10.378 -14.488 -21.362 1.00 82.12 148 GLY A CA 1
ATOM 1192 C C . GLY A 1 148 ? 10.279 -15.996 -21.626 1.00 82.12 148 GLY A C 1
ATOM 1193 O O . GLY A 1 148 ? 11.237 -16.579 -22.138 1.00 82.12 148 GLY A O 1
ATOM 1194 N N . GLY A 1 149 ? 9.106 -16.593 -21.377 1.00 84.12 149 GLY A N 1
ATOM 1195 C CA . GLY A 1 149 ? 8.792 -18.001 -21.639 1.00 84.12 149 GLY A CA 1
ATOM 1196 C C . GLY A 1 149 ? 9.294 -18.964 -20.562 1.00 84.12 149 GLY A C 1
ATOM 1197 O O . GLY A 1 149 ? 9.802 -18.542 -19.525 1.00 84.12 149 GLY A O 1
ATOM 1198 N N . ASP A 1 150 ? 9.162 -20.261 -20.841 1.00 82.25 150 ASP A N 1
ATOM 1199 C CA . ASP A 1 150 ? 9.393 -21.353 -19.884 1.00 82.25 150 ASP A CA 1
ATOM 1200 C C . ASP A 1 150 ? 10.807 -21.356 -19.279 1.00 82.25 150 ASP A C 1
ATOM 1202 O O . ASP A 1 150 ? 10.982 -21.734 -18.125 1.00 82.25 150 ASP A O 1
ATOM 1206 N N . GLU A 1 151 ? 11.824 -20.919 -20.030 1.00 80.75 151 GLU A N 1
ATOM 1207 C CA . GLU A 1 151 ? 13.213 -20.823 -19.546 1.00 80.75 151 GLU A CA 1
ATOM 1208 C C . GLU A 1 151 ? 13.327 -19.852 -18.360 1.00 80.75 151 GLU A C 1
ATOM 1210 O O . GLU A 1 151 ? 13.909 -20.183 -17.329 1.00 80.75 151 GLU A O 1
ATOM 1215 N N . ILE A 1 152 ? 12.717 -18.670 -18.492 1.00 80.75 152 ILE A N 1
ATOM 1216 C CA . ILE A 1 152 ? 12.692 -17.642 -17.444 1.00 80.75 152 ILE A CA 1
ATOM 1217 C C . ILE A 1 152 ? 11.759 -18.078 -16.305 1.00 80.75 152 ILE A C 1
ATOM 1219 O O . ILE A 1 152 ? 12.063 -17.857 -15.134 1.00 80.75 152 ILE A O 1
ATOM 1223 N N . GLU A 1 153 ? 10.657 -18.765 -16.612 1.00 78.44 153 GLU A N 1
ATOM 1224 C CA . GLU A 1 153 ? 9.759 -19.328 -15.594 1.00 78.44 153 GLU A CA 1
ATOM 1225 C C . GLU A 1 153 ? 10.458 -20.350 -14.698 1.00 78.44 153 GLU A C 1
ATOM 1227 O O . GLU A 1 153 ? 10.306 -20.320 -13.477 1.00 78.44 153 GLU A O 1
ATOM 1232 N N . GLN A 1 154 ? 11.271 -21.225 -15.290 1.00 80.62 154 GLN A N 1
ATOM 1233 C CA . GLN A 1 154 ? 12.047 -22.219 -14.555 1.00 80.62 154 GLN A CA 1
ATOM 1234 C C . GLN A 1 154 ? 13.146 -21.584 -13.697 1.00 80.62 154 GLN A C 1
ATOM 1236 O O . GLN A 1 154 ? 13.405 -22.072 -12.596 1.00 80.62 154 GLN A O 1
ATOM 1241 N N . GLU A 1 155 ? 13.776 -20.505 -14.170 1.00 83.25 155 GLU A N 1
ATOM 1242 C CA . GLU A 1 155 ? 14.838 -19.808 -13.436 1.00 83.25 155 GLU A CA 1
ATOM 1243 C C . GLU A 1 155 ? 14.301 -19.039 -12.217 1.00 83.25 155 GLU A C 1
ATOM 1245 O O . GLU A 1 155 ? 14.868 -19.140 -11.127 1.00 83.25 155 GLU A O 1
ATOM 1250 N N . TYR A 1 156 ? 13.194 -18.302 -12.373 1.00 78.00 156 TYR A N 1
ATOM 1251 C CA . TYR A 1 156 ? 12.673 -17.395 -11.336 1.00 78.00 156 TYR A CA 1
ATOM 1252 C C . TYR A 1 156 ? 11.483 -17.961 -10.535 1.00 78.00 156 TYR A C 1
ATOM 1254 O O . TYR A 1 156 ? 11.112 -17.421 -9.487 1.00 78.00 156 TYR A O 1
ATOM 1262 N N . GLY A 1 157 ? 10.888 -19.077 -10.967 1.00 73.94 157 GLY A N 1
ATOM 1263 C CA . GLY A 1 157 ? 9.889 -19.831 -10.209 1.00 73.94 157 GLY A CA 1
ATOM 1264 C C . GLY A 1 157 ? 8.679 -18.995 -9.778 1.00 73.94 157 GLY A C 1
ATOM 1265 O O . GLY A 1 157 ? 8.016 -18.364 -10.590 1.00 73.94 157 GLY A O 1
ATOM 1266 N N . LYS A 1 158 ? 8.357 -18.975 -8.476 1.00 62.12 158 LYS A N 1
ATOM 1267 C CA . LYS A 1 158 ? 7.168 -18.267 -7.950 1.00 62.12 158 LYS A CA 1
ATOM 1268 C C . LYS A 1 158 ? 7.175 -16.757 -8.202 1.00 62.12 158 LYS A C 1
ATOM 1270 O O . LYS A 1 158 ? 6.101 -16.164 -8.216 1.00 62.12 158 LYS A O 1
ATOM 1275 N N . GLU A 1 159 ? 8.345 -16.148 -8.380 1.00 63.22 159 GLU A N 1
ATOM 1276 C CA . GLU A 1 159 ? 8.455 -14.716 -8.677 1.00 63.22 159 GLU A CA 1
ATOM 1277 C C . GLU A 1 159 ? 8.073 -14.405 -10.132 1.00 63.22 159 GLU A C 1
ATOM 1279 O O . GLU A 1 159 ? 7.754 -13.266 -10.453 1.00 63.22 159 GLU A O 1
ATOM 1284 N N . PHE A 1 160 ? 8.012 -15.420 -11.001 1.00 58.62 160 PHE A N 1
ATOM 1285 C CA . PHE A 1 160 ? 7.700 -15.274 -12.421 1.00 58.62 160 PHE A CA 1
ATOM 1286 C C . PHE A 1 160 ? 6.367 -14.572 -12.697 1.00 58.62 160 PHE A C 1
ATOM 1288 O O . PHE A 1 160 ? 6.281 -13.756 -13.608 1.00 58.62 160 PHE A O 1
ATOM 1295 N N . HIS A 1 161 ? 5.334 -14.843 -11.893 1.00 57.59 161 HIS A N 1
ATOM 1296 C CA . HIS A 1 161 ? 4.000 -14.263 -12.090 1.00 57.59 161 HIS A CA 1
ATOM 1297 C C . HIS A 1 161 ? 3.964 -12.736 -11.916 1.00 57.59 161 HIS A C 1
ATOM 1299 O O . HIS A 1 161 ? 3.057 -12.092 -12.441 1.00 57.59 161 HIS A O 1
ATOM 1305 N N . ASP A 1 162 ? 4.950 -12.171 -11.216 1.00 64.25 162 ASP A N 1
ATOM 1306 C CA . ASP A 1 162 ? 5.078 -10.733 -10.976 1.00 64.25 162 ASP A CA 1
ATOM 1307 C C . ASP A 1 162 ? 6.149 -10.082 -11.880 1.00 64.25 162 ASP A C 1
ATOM 1309 O O . ASP A 1 162 ? 6.301 -8.856 -11.883 1.00 64.25 162 ASP A O 1
ATOM 1313 N N . ILE A 1 163 ? 6.898 -10.875 -12.660 1.00 66.00 163 ILE A N 1
ATOM 1314 C CA . ILE A 1 163 ? 8.012 -10.407 -13.491 1.00 66.00 163 ILE A CA 1
ATOM 1315 C C . ILE A 1 163 ? 7.555 -10.221 -14.940 1.00 66.00 163 ILE A C 1
ATOM 1317 O O . ILE A 1 163 ? 7.061 -11.134 -15.596 1.00 66.00 163 ILE A O 1
ATOM 1321 N N . VAL A 1 164 ? 7.806 -9.026 -15.477 1.00 79.31 164 VAL A N 1
ATOM 1322 C CA . VAL A 1 164 ? 7.694 -8.747 -16.913 1.00 79.31 164 VAL A CA 1
ATOM 1323 C C . VAL A 1 164 ? 9.109 -8.713 -17.494 1.00 79.31 164 VAL A C 1
ATOM 1325 O O . VAL A 1 164 ? 9.918 -7.854 -17.134 1.00 79.31 164 VAL A O 1
ATOM 1328 N N . TRP A 1 165 ? 9.431 -9.652 -18.384 1.00 87.06 165 TRP A N 1
ATOM 1329 C CA . TRP A 1 165 ? 10.745 -9.800 -19.014 1.00 87.06 165 TRP A CA 1
ATOM 1330 C C . TRP A 1 165 ? 10.919 -8.824 -20.180 1.00 87.06 165 TRP A C 1
ATOM 1332 O O . TRP A 1 165 ? 10.952 -9.186 -21.358 1.00 87.06 165 TRP A O 1
ATOM 1342 N N . LEU A 1 166 ? 11.003 -7.541 -19.837 1.00 88.94 166 LEU A N 1
ATOM 1343 C CA . LEU A 1 166 ? 11.107 -6.445 -20.790 1.00 88.94 166 LEU A CA 1
ATOM 1344 C C . LEU A 1 166 ? 12.343 -5.602 -20.495 1.00 88.94 166 LEU A C 1
ATOM 1346 O O . LEU A 1 166 ? 12.543 -5.110 -19.382 1.00 88.94 166 LEU A O 1
ATOM 1350 N N . TYR A 1 167 ? 13.140 -5.335 -21.525 1.00 89.94 167 TYR A N 1
ATOM 1351 C CA . TYR A 1 167 ? 14.197 -4.341 -21.453 1.00 89.94 167 TYR A CA 1
ATOM 1352 C C . TYR A 1 167 ? 13.591 -2.972 -21.123 1.00 89.94 167 TYR A C 1
ATOM 1354 O O . TYR A 1 167 ? 12.756 -2.442 -21.865 1.00 89.94 167 TYR A O 1
ATOM 1362 N N . ARG A 1 168 ? 14.018 -2.416 -19.980 1.00 88.88 168 ARG A N 1
ATOM 1363 C CA . ARG A 1 168 ? 13.517 -1.155 -19.404 1.00 88.88 168 ARG A CA 1
ATOM 1364 C C . ARG A 1 168 ? 11.995 -1.110 -19.226 1.00 88.88 168 ARG A C 1
ATOM 1366 O O . ARG A 1 168 ? 11.418 -0.032 -19.322 1.00 88.88 168 ARG A O 1
ATOM 1373 N N . SER A 1 169 ? 11.354 -2.258 -19.006 1.00 88.88 169 SER A N 1
ATOM 1374 C CA . SER A 1 169 ? 9.890 -2.365 -18.919 1.00 88.88 169 SER A CA 1
ATOM 1375 C C . SER A 1 169 ? 9.144 -1.957 -20.203 1.00 88.88 169 SER A C 1
ATOM 1377 O O . SER A 1 169 ? 7.965 -1.617 -20.141 1.00 88.88 169 SER A O 1
ATOM 1379 N N . ILE A 1 170 ? 9.823 -1.964 -21.362 1.00 92.06 170 ILE A N 1
ATOM 1380 C CA . ILE A 1 170 ? 9.254 -1.534 -22.651 1.00 92.06 170 ILE A CA 1
ATOM 1381 C C . ILE A 1 170 ? 9.377 -2.626 -23.716 1.00 92.06 170 ILE A C 1
ATOM 1383 O O . ILE A 1 170 ? 8.377 -3.006 -24.315 1.00 92.06 170 ILE A O 1
ATOM 1387 N N . PHE A 1 171 ? 10.585 -3.121 -23.986 1.00 93.62 171 PHE A N 1
ATOM 1388 C CA . PHE A 1 171 ? 10.834 -3.966 -25.161 1.00 93.62 171 PHE A CA 1
ATOM 1389 C C . PHE A 1 171 ? 11.098 -5.420 -24.772 1.00 93.62 171 PHE A C 1
ATOM 1391 O O . PHE A 1 171 ? 12.037 -5.668 -24.013 1.00 93.62 171 PHE A O 1
ATOM 1398 N N . PRO A 1 172 ? 10.361 -6.399 -25.318 1.00 92.06 172 PRO A N 1
ATOM 1399 C CA . PRO A 1 172 ? 10.750 -7.799 -25.229 1.00 92.06 172 PRO A CA 1
ATOM 1400 C C . PRO A 1 172 ? 12.131 -8.029 -25.853 1.00 92.06 172 PRO A C 1
ATOM 1402 O O . PRO A 1 172 ? 12.327 -7.686 -27.021 1.00 92.06 172 PRO A O 1
ATOM 1405 N N . PRO A 1 173 ? 13.087 -8.661 -25.149 1.00 89.62 173 PRO A N 1
ATOM 1406 C CA . PRO A 1 173 ? 14.424 -8.894 -25.697 1.00 89.62 173 PRO A CA 1
ATOM 1407 C C . PRO A 1 173 ? 14.439 -9.723 -26.991 1.00 89.62 173 PRO A C 1
ATOM 1409 O O . PRO A 1 173 ? 15.290 -9.498 -27.847 1.00 89.62 173 PRO A O 1
ATOM 1412 N N . LYS A 1 174 ? 13.492 -10.663 -27.147 1.00 90.19 174 LYS A N 1
ATOM 1413 C CA . LYS A 1 174 ? 13.369 -11.535 -28.331 1.00 90.19 174 LYS A CA 1
ATOM 1414 C C . LYS A 1 174 ? 12.527 -10.910 -29.465 1.00 90.19 174 LYS A C 1
ATOM 1416 O O . LYS A 1 174 ? 12.631 -11.365 -30.599 1.00 90.19 174 LYS A O 1
ATOM 1421 N N . TYR A 1 175 ? 11.736 -9.863 -29.193 1.00 90.50 175 TYR A N 1
ATOM 1422 C CA . TYR A 1 175 ? 10.766 -9.289 -30.142 1.00 90.50 175 TYR A CA 1
ATOM 1423 C C . TYR A 1 175 ? 10.909 -7.759 -30.253 1.00 90.50 175 TYR A C 1
ATOM 1425 O O . TYR A 1 175 ? 10.142 -7.015 -29.638 1.00 90.50 175 TYR A O 1
ATOM 1433 N N . PRO A 1 176 ? 11.875 -7.256 -31.050 1.00 88.12 176 PRO A N 1
ATOM 1434 C CA . PRO A 1 176 ? 12.199 -5.826 -31.115 1.00 88.12 176 PRO A CA 1
ATOM 1435 C C . PRO A 1 176 ? 11.134 -4.966 -31.818 1.00 88.12 176 PRO A C 1
ATOM 1437 O O . PRO A 1 176 ? 11.197 -3.741 -31.767 1.00 88.12 176 PRO A O 1
ATOM 1440 N N . ASN A 1 177 ? 10.163 -5.588 -32.488 1.00 93.94 177 ASN A N 1
ATOM 1441 C CA . ASN A 1 177 ? 9.043 -4.932 -33.167 1.00 93.94 177 ASN A CA 1
ATOM 1442 C C . ASN A 1 177 ? 7.801 -4.760 -32.272 1.00 93.94 177 ASN A C 1
ATOM 1444 O O . ASN A 1 177 ? 6.778 -4.272 -32.749 1.00 93.94 177 ASN A O 1
ATOM 1448 N N . ILE A 1 178 ? 7.877 -5.163 -31.001 1.00 93.38 178 ILE A N 1
ATOM 1449 C CA . ILE A 1 178 ? 6.803 -5.034 -30.013 1.00 93.38 178 ILE A CA 1
ATOM 1450 C C . ILE A 1 178 ? 7.279 -4.094 -28.906 1.00 93.38 178 ILE A C 1
ATOM 1452 O O . ILE A 1 178 ? 8.410 -4.195 -28.437 1.00 93.38 178 ILE A O 1
ATOM 1456 N N . ALA A 1 179 ? 6.411 -3.182 -28.474 1.00 93.88 179 ALA A N 1
ATOM 1457 C CA . ALA A 1 179 ? 6.696 -2.270 -27.375 1.00 93.88 179 ALA A CA 1
ATOM 1458 C C . ALA A 1 179 ? 5.504 -2.187 -26.423 1.00 93.88 179 ALA A C 1
ATOM 1460 O O . ALA A 1 179 ? 4.363 -2.004 -26.848 1.00 93.88 179 ALA A O 1
ATOM 1461 N N . PHE A 1 180 ? 5.791 -2.271 -25.130 1.00 92.00 180 PHE A N 1
ATOM 1462 C CA . PHE A 1 180 ? 4.840 -2.040 -24.057 1.00 92.00 180 PHE A CA 1
ATOM 1463 C C . PHE A 1 180 ? 5.011 -0.619 -23.544 1.00 92.00 180 PHE A C 1
ATOM 1465 O O . PHE A 1 180 ? 6.071 -0.240 -23.048 1.00 92.00 180 PHE A O 1
ATOM 1472 N N 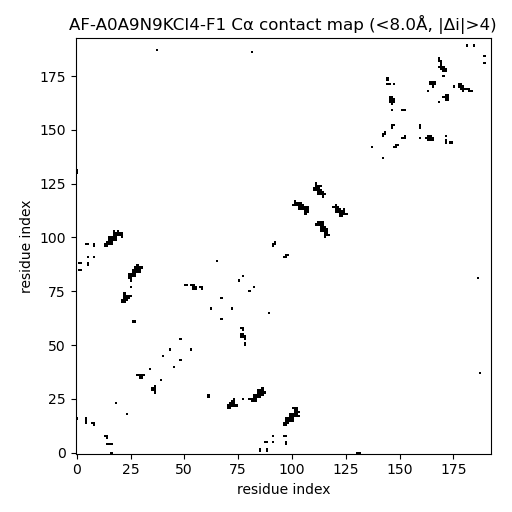. ILE A 1 181 ? 3.957 0.181 -23.659 1.00 91.06 181 ILE A N 1
ATOM 1473 C CA . ILE A 1 181 ? 3.953 1.549 -23.154 1.00 91.06 181 ILE A CA 1
ATOM 1474 C C . ILE A 1 181 ? 3.101 1.589 -21.896 1.00 91.06 181 ILE A C 1
ATOM 1476 O O . ILE A 1 181 ? 1.928 1.232 -21.909 1.00 91.06 181 ILE A O 1
ATOM 1480 N N . GLY A 1 182 ? 3.716 2.039 -20.808 1.00 85.31 182 GLY A N 1
ATOM 1481 C CA . GLY A 1 182 ? 3.034 2.270 -19.543 1.00 85.31 182 GLY A CA 1
ATOM 1482 C C . GLY A 1 182 ? 3.116 1.146 -18.514 1.00 85.31 182 GLY A C 1
ATOM 1483 O O . GLY A 1 182 ? 2.561 1.293 -17.431 1.00 85.31 182 GLY A O 1
ATOM 1484 N N . LEU A 1 183 ? 3.874 0.079 -18.783 1.00 84.81 183 LEU A N 1
ATOM 1485 C CA . LEU A 1 183 ? 4.200 -0.963 -17.798 1.00 84.81 183 LEU A CA 1
ATOM 1486 C C . LEU A 1 183 ? 5.309 -0.523 -16.828 1.00 84.81 183 LEU A C 1
ATOM 1488 O O . LEU A 1 183 ? 6.269 -1.244 -16.574 1.00 84.81 183 LEU A O 1
ATOM 1492 N N . THR A 1 184 ? 5.209 0.694 -16.299 1.00 78.75 184 THR A N 1
ATOM 1493 C CA . THR A 1 184 ? 6.178 1.241 -15.349 1.00 78.75 184 THR A CA 1
ATOM 1494 C C . THR A 1 184 ? 5.465 1.837 -14.150 1.00 78.75 184 THR A C 1
ATOM 1496 O O . THR A 1 184 ? 4.504 2.592 -14.291 1.00 78.75 184 THR A O 1
ATOM 1499 N N . LEU A 1 185 ? 5.958 1.505 -12.958 1.00 71.38 185 LEU 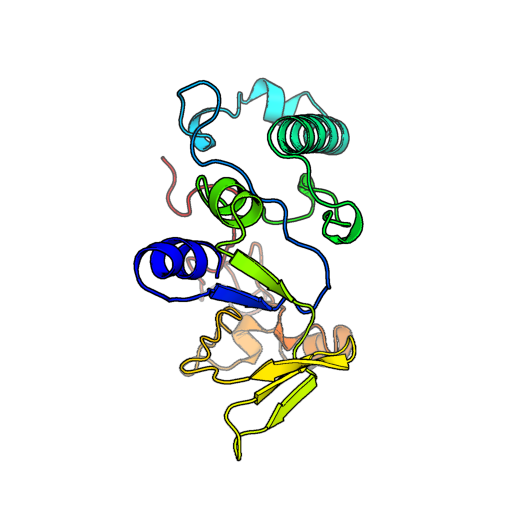A N 1
ATOM 1500 C CA . LEU A 1 185 ? 5.532 2.119 -11.712 1.00 71.38 185 LEU A CA 1
ATOM 1501 C C . LEU A 1 185 ? 6.666 3.015 -11.208 1.00 71.38 185 LEU A C 1
ATOM 1503 O O . LEU A 1 185 ? 7.603 2.574 -10.540 1.00 71.38 185 LEU A O 1
ATOM 1507 N N . GLY A 1 186 ? 6.602 4.289 -11.585 1.00 69.06 186 GLY A N 1
ATOM 1508 C CA . GLY A 1 186 ? 7.501 5.318 -11.073 1.00 69.06 186 GLY A CA 1
ATOM 1509 C C . GLY A 1 186 ? 7.032 5.858 -9.722 1.00 69.06 186 GLY A C 1
ATOM 1510 O O . GLY A 1 186 ? 5.846 5.853 -9.414 1.00 69.06 186 GLY A O 1
ATOM 1511 N N . ALA A 1 187 ? 7.962 6.387 -8.921 1.00 66.00 187 ALA A N 1
ATOM 1512 C CA . ALA A 1 187 ? 7.625 7.130 -7.700 1.00 66.00 187 ALA A CA 1
ATOM 1513 C C . ALA A 1 187 ? 6.987 8.511 -7.979 1.00 66.00 187 ALA A C 1
ATOM 1515 O O . ALA A 1 187 ? 6.504 9.165 -7.057 1.00 66.00 187 ALA A O 1
ATOM 1516 N N . ASN A 1 188 ? 7.023 8.964 -9.235 1.00 70.75 188 ASN A N 1
ATOM 1517 C CA . ASN A 1 188 ? 6.514 10.255 -9.691 1.00 70.75 188 ASN A CA 1
ATOM 1518 C C . ASN A 1 188 ? 5.352 10.055 -10.669 1.00 70.75 188 ASN A C 1
ATOM 1520 O O . ASN A 1 188 ? 4.972 8.926 -10.978 1.00 70.75 188 ASN A O 1
ATOM 1524 N N . ALA A 1 189 ? 4.811 11.166 -11.168 1.00 75.62 189 ALA A N 1
ATOM 1525 C CA . ALA A 1 189 ? 3.766 11.160 -12.176 1.00 75.62 189 ALA A CA 1
ATOM 1526 C C . ALA A 1 189 ? 4.119 10.254 -13.369 1.00 75.62 189 ALA A C 1
ATOM 1528 O O . ALA A 1 189 ? 5.259 10.216 -13.836 1.00 75.62 189 ALA A O 1
ATOM 1529 N N . PHE A 1 190 ? 3.109 9.527 -13.849 1.00 78.25 190 PHE A N 1
ATOM 1530 C CA . PHE A 1 190 ? 3.221 8.679 -15.033 1.00 78.25 190 PHE A CA 1
ATOM 1531 C C . PHE A 1 190 ? 3.520 9.506 -16.290 1.00 78.25 190 PHE A C 1
ATOM 1533 O O . PHE A 1 190 ? 4.371 9.143 -17.098 1.00 78.25 190 PHE A O 1
ATOM 1540 N N . LEU A 1 191 ? 2.831 10.642 -16.428 1.00 78.56 191 LEU A N 1
ATOM 1541 C CA . LEU A 1 191 ? 3.125 11.643 -17.442 1.00 78.56 191 LEU A CA 1
ATOM 1542 C C . LEU A 1 191 ? 4.147 12.640 -16.882 1.00 78.56 191 LEU A C 1
ATOM 1544 O O . LEU A 1 191 ? 3.991 13.068 -15.735 1.00 78.56 191 LEU A O 1
ATOM 1548 N N . PRO A 1 192 ? 5.172 13.026 -17.659 1.00 72.94 192 PRO A N 1
ATOM 1549 C CA . PRO A 1 192 ? 6.080 14.083 -17.244 1.00 72.94 192 PRO A CA 1
ATOM 1550 C C . PRO A 1 192 ? 5.319 15.409 -17.142 1.00 72.94 192 PRO A C 1
ATOM 1552 O O . PRO A 1 192 ? 4.475 15.713 -17.988 1.00 72.94 192 PRO A O 1
ATOM 1555 N N . VAL A 1 193 ? 5.635 16.170 -16.094 1.00 60.09 193 VAL A N 1
ATOM 1556 C CA . VAL A 1 193 ? 5.111 17.517 -15.825 1.00 60.09 193 VAL A CA 1
ATOM 1557 C C . VAL A 1 193 ? 6.160 18.551 -16.204 1.00 60.09 193 VAL A C 1
ATOM 1559 O O . VAL A 1 193 ? 7.357 18.284 -15.933 1.00 60.09 193 VAL A O 1
#

Sequence (193 aa):
ALDIAVELTHSASQVYLSIRRGKLPWIVPRFVNGKARDHNPSRFFAYFISPSIRGKILENNIIKSFPFPSHLMPTDPIIATYPTVNSEFYQSFSAGTIIVKPNIKEFKSENNQIEFVDGTILENIDVVIYSTGFSIDHPYLEKHIYTGGDEIEQEYGKEFHDIVWLYRSIFPPKYPNIAFIGLTLGANAFLPV

Radius of gyration: 20.59 Å; Cα contacts (8 Å, |Δi|>4): 216; chains: 1; bounding box: 48×47×51 Å

Organism: NCBI:txid1348616

Foldseek 3Di:
DLVVQQVCLVPDPAGEAEEAVQADAAEAEQDDPNDGPLVPDDVCCVPVDDLVVVQVVVLVVSCVVAPDDPRHHDDDGNSVDQYHYDHCSRVCVVVRRYHYAYHWPDQPPVFRWTAGPVRDIDGDDPDDDDPPDDQDDDVVDDPCQFLVPPVSCVVCPPCSSVDGCADVLFHRPVGRPGTDQQSDDDSHDSDDD

pLDDT: mean 87.01, std 8.98, range [57.59, 98.0]

Secondary structure (DSSP, 8-state):
-HHHHHHHTTTSS-EEEE-TTSSPPPEE-SEETTEEGGG---HHHHHHS-HHHHHHHHHHHHHHHS---GGG---S-GGGS--EE-SSHHHHHHTTSEEEE--EEEEEGGGTEEEETTS-EE----------------TTS-THHHH--HHHHHHHGGGGGG----BTTTB-TT-TT---SS----SS-SS--

Nearest PDB structures (foldseek):
  7al4-assembly1_A  TM=8.205E-01  e=1.227E-07  Felis catus
  7al4-assembly2_C  TM=7.970E-01  e=9.357E-07  Felis catus
  8acs-assembly2_B  TM=5.749E-01  e=1.328E-01  Janthinobacterium svalbardensis
  4h4w-assembly1_A-2  TM=5.318E-01  e=4.284E+00  Acidovorax sp. KKS102
  4h4z-assembly1_A  TM=2.479E-01  e=2.375E+00  Acidovorax sp. KKS102

Mean predicted aligned error: 6.55 Å

InterPro domains:
  IPR000960 Flavin monooxygenase FMO [PR00370] (3-18)
  IPR000960 Flavin monooxygenase FMO [PR00370] (97-114)
  IPR000960 Flavin monooxygenase FMO [PR00370] (118-145)
  IPR000960 Flavin monooxygenase FMO [PR00370] (175-192)
  IPR020946 Flavin monooxygenase-like [PF00743] (2-190)
  IPR036188 FAD/NAD(P)-binding domain superfamily [G3DSA:3.50.50.60] (91-131)
  IPR036188 FAD/NAD(P)-binding domain superfamily [G3DSA:3.50.50.60] (132-186)
  IPR036188 FAD/NAD(P)-binding domain superfamily [SSF51905] (1-130)
  IPR050346 Flavin-containing monooxygenases-like [PTHR23023] (1-184)

Solvent-accessible surface area (backbone atoms only — not comparable to full-atom values): 12030 Å² total; per-residue (Å²): 87,66,67,60,50,50,62,40,47,79,75,47,97,70,37,77,46,69,30,80,83,52,40,45,74,52,68,36,56,57,59,53,96,94,34,54,51,87,80,60,71,49,65,60,64,68,71,76,46,57,68,69,60,52,25,52,54,52,52,51,51,44,45,73,74,48,80,64,59,78,77,38,44,58,86,70,58,63,75,81,50,82,62,45,77,50,73,54,52,66,57,38,41,73,70,60,42,36,42,80,41,49,29,78,66,46,77,42,73,94,65,35,27,40,34,28,70,85,72,51,68,49,67,77,59,89,78,86,80,89,62,84,78,83,85,89,83,59,94,92,51,67,63,46,59,46,43,53,29,70,71,45,36,68,74,52,45,88,58,34,88,80,45,67,41,30,56,92,44,30,29,21,84,93,40,84,92,46,76,47,85,78,66,67,88,66,101,59,72,91,62,87,130